Protein AF-A0A2S7Q0L7-F1 (afdb_monomer_lite)

Sequence (371 aa):
MRRKKDSALGVKFIRKDEITNMEGALHTFVIPVVPRCEMIGDYRYSAELGGHGVVLFGDIDVESGDKKVKPKQSVRLTRTVVM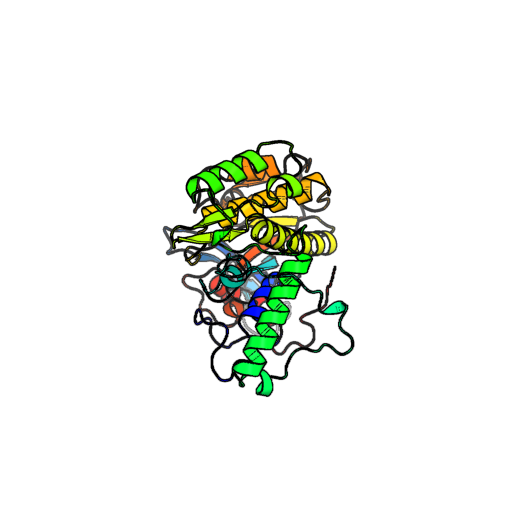SASIHMDFEGLGVMLKVCKLDSMEVLGADLGSQEGWKPLAVEEKHDETTRSEYDKMLHQHMVFHLTKDRKLPSKSSIKNPMSYAEALEFLEDVILGDENISEAVFRKYAKLHNKEVVSLELLFNVAFEQARNEFSALEALCPQGYVYTYDPASIFALAIKPPLLNRLMITAFKDLSNYNQFKNLKIFAFNNYAEPGILSLVSKALEKQKGVYVVDKAQLFKGPEWKYNISAFQQAEGAMLVIHNNSDGFGQNIETEGESGSLDGAIGSNSSAAASLERNREDLLKFVV

pLDDT: mean 88.55, std 10.64, range [49.12, 98.5]

Secondary structure (DSSP, 8-state):
-----SS--S-S--TT-SS-HHHHHHGGG---EEEEEEESEEEEEEGGGTEEEEEE--EEEEPPS-TTS-S-EEEE--EEEEEEEEE-TTTTGGGTHHHHHB--SS-EE---GGGSTT--PPPTTGGGSHHHHHHHHHHHHHHHHHHH-TTSEE--GGG-S-PBPHHHHHHHHHHHHHS-S-HHHHHTT-EEE-TTS-EEEHHHHHHHHHHHHHHHHHHHHHH-TT-EEEEEPPPPTT--SS-HHHHHHHHHHHHHHHHHH---SSEEEEEE--TTSTTHHHHHHHHTTTSTTPEEEEGGGGG-SGGG----TT-GGGTTPEEEEEEEESSSSHHHHH--SSS-HHHHHHHTBTHHHHH-TT-TTS-----

Foldseek 3Di:
DQQFDLDQPLAQDDPQGFAAQLSVQVCLLDKFKDLWKWFQFDWDADVVVQGTAGDGPAWDFDDDPDPPDDDGDIDGDTDIFMEMEGAFLQFSHCRHNVVLFFAAQAKQAADAQVPDPPDDDDGSVQCNPPVSVVVVSSNSSSNLLQVQAPNSMDHHPVVDDDAAELVRLLVQLLCLLQDDDQLLVSQHPHWYQWPVRTIGRLSNLLSSLLSSVVVVLVVVLVSWVVAAAEEDEFADPPNDTSDGSNSLSSNLSSLLNCLVPDESPRYQEYAYACPPPPPCLVSNCSSNVSHPRYHRYHNQVQQPDVVSGGDDVVRVSCVSHHYYHYHHDSTPLSLLQNPDCRDGNSNNSNVRMCSNVVCPSPDPCSDPDDD

Structure (mmCIF, N/CA/C/O backbone):
data_AF-A0A2S7Q0L7-F1
#
_entry.id   AF-A0A2S7Q0L7-F1
#
loop_
_atom_site.group_PDB
_atom_site.id
_atom_site.type_symbol
_atom_site.label_atom_id
_atom_site.label_alt_id
_atom_site.label_comp_id
_atom_site.label_asym_id
_atom_site.label_entity_id
_atom_site.label_seq_id
_atom_site.pdbx_PDB_ins_code
_atom_site.Cartn_x
_atom_site.Cartn_y
_atom_site.Cartn_z
_atom_site.occupancy
_atom_site.B_iso_or_equiv
_atom_site.auth_seq_id
_atom_site.auth_comp_id
_atom_site.auth_asym_id
_atom_site.auth_atom_id
_atom_site.pdbx_PDB_model_num
ATOM 1 N N . MET A 1 1 ? 9.859 -10.122 7.234 1.00 65.19 1 MET A N 1
ATOM 2 C CA . MET A 1 1 ? 9.469 -9.616 8.576 1.00 65.19 1 MET A CA 1
ATOM 3 C C . MET A 1 1 ? 10.566 -9.621 9.638 1.00 65.19 1 MET A C 1
ATOM 5 O O . MET A 1 1 ? 10.618 -8.651 10.370 1.00 65.19 1 MET A O 1
ATOM 9 N N . ARG A 1 2 ? 11.425 -10.646 9.770 1.00 74.88 2 ARG A N 1
ATOM 10 C CA . ARG A 1 2 ? 12.427 -10.692 10.866 1.00 74.88 2 ARG A CA 1
ATOM 11 C C . ARG A 1 2 ? 13.715 -9.899 10.606 1.00 74.88 2 ARG A C 1
ATOM 13 O O . ARG A 1 2 ? 14.302 -9.349 11.524 1.00 74.88 2 ARG A O 1
ATOM 20 N N . ARG A 1 3 ? 14.141 -9.807 9.347 1.00 76.69 3 ARG A N 1
ATOM 21 C CA . ARG A 1 3 ? 15.392 -9.144 8.947 1.00 76.69 3 ARG A CA 1
ATOM 22 C C . ARG A 1 3 ? 15.193 -7.633 8.747 1.00 76.69 3 ARG A C 1
ATOM 24 O O . ARG A 1 3 ? 15.288 -7.133 7.634 1.00 76.69 3 ARG A O 1
ATOM 31 N N . LYS A 1 4 ? 14.780 -6.922 9.798 1.00 75.00 4 LYS A N 1
ATOM 32 C CA . LYS A 1 4 ? 14.568 -5.460 9.761 1.00 75.00 4 LYS A CA 1
ATOM 33 C C . LYS A 1 4 ? 15.893 -4.728 9.981 1.00 75.00 4 LYS A C 1
ATOM 35 O O . LYS A 1 4 ? 16.787 -5.281 10.616 1.00 75.00 4 LYS A O 1
ATOM 40 N N . LYS A 1 5 ? 16.018 -3.498 9.479 1.00 73.50 5 LYS A N 1
ATOM 41 C CA . LYS A 1 5 ? 17.175 -2.642 9.786 1.00 73.50 5 LYS A CA 1
ATOM 42 C C . LYS A 1 5 ? 16.963 -1.958 11.136 1.00 73.50 5 LYS A C 1
ATOM 44 O O . LYS A 1 5 ? 15.859 -1.952 11.668 1.00 73.50 5 LYS A O 1
ATOM 49 N N . ASP A 1 6 ? 18.009 -1.383 11.714 1.00 65.38 6 ASP A N 1
ATOM 50 C CA . ASP A 1 6 ? 17.874 -0.557 12.926 1.00 65.38 6 ASP A CA 1
ATOM 51 C C . ASP A 1 6 ? 17.501 0.898 12.611 1.00 65.38 6 ASP A C 1
ATOM 53 O O . ASP A 1 6 ? 17.057 1.624 13.492 1.00 65.38 6 ASP A O 1
ATOM 57 N N . SER A 1 7 ? 17.644 1.333 11.356 1.00 59.72 7 SER A N 1
ATOM 58 C CA . SER A 1 7 ? 17.349 2.704 10.930 1.00 59.72 7 SER A CA 1
ATOM 59 C C . SER A 1 7 ? 16.689 2.779 9.547 1.00 59.72 7 SER A C 1
ATOM 61 O O . SER A 1 7 ? 17.001 1.996 8.643 1.00 59.72 7 SER A O 1
ATOM 63 N N . ALA A 1 8 ? 15.742 3.708 9.398 1.00 57.22 8 ALA A N 1
ATOM 64 C CA . ALA A 1 8 ? 15.091 4.059 8.138 1.00 57.22 8 ALA A CA 1
ATOM 65 C C . ALA A 1 8 ? 15.947 5.113 7.417 1.00 57.22 8 ALA A C 1
ATOM 67 O O . ALA A 1 8 ? 15.746 6.313 7.558 1.00 57.22 8 ALA A O 1
ATOM 68 N N . LEU A 1 9 ? 16.997 4.678 6.715 1.00 51.91 9 LEU A N 1
ATOM 69 C CA . LEU A 1 9 ? 17.972 5.595 6.099 1.00 51.91 9 LEU A CA 1
ATOM 70 C C . LEU A 1 9 ? 17.662 5.957 4.640 1.00 51.91 9 LEU A C 1
ATOM 72 O O . LEU A 1 9 ? 18.534 6.488 3.955 1.00 51.91 9 LEU A O 1
ATOM 76 N N . GLY A 1 10 ? 16.469 5.648 4.124 1.00 56.38 10 GLY A N 1
ATOM 77 C CA . GLY A 1 10 ? 16.165 5.861 2.703 1.00 56.38 10 GLY A CA 1
ATOM 78 C C . GLY A 1 10 ? 17.074 5.059 1.756 1.00 56.38 10 GLY A C 1
ATOM 79 O O . GLY A 1 10 ? 17.202 5.408 0.585 1.00 56.38 10 GLY A O 1
ATOM 80 N N . VAL A 1 11 ? 17.739 4.017 2.274 1.00 61.41 11 VAL A N 1
ATOM 81 C CA . VAL A 1 11 ? 18.643 3.115 1.552 1.00 61.41 11 VAL A CA 1
ATOM 82 C C . VAL A 1 11 ? 18.449 1.697 2.094 1.00 61.41 11 VAL A C 1
ATOM 84 O O . VAL A 1 11 ? 18.832 1.418 3.236 1.00 61.41 11 VAL A O 1
ATOM 87 N N . LYS A 1 12 ? 17.896 0.789 1.281 1.00 67.88 12 LYS A N 1
ATOM 88 C CA . LYS A 1 12 ? 17.583 -0.581 1.716 1.00 67.88 12 LYS A CA 1
ATOM 89 C C . LYS A 1 12 ? 18.848 -1.391 1.890 1.00 67.88 12 LYS A C 1
ATOM 91 O O . LYS A 1 12 ? 18.969 -2.049 2.914 1.00 67.88 12 LYS A O 1
ATOM 96 N N . PHE A 1 13 ? 19.795 -1.281 0.962 1.00 75.00 13 PHE A N 1
ATOM 97 C CA . PHE A 1 13 ? 21.029 -2.053 1.009 1.00 75.00 13 PHE A CA 1
ATOM 98 C C . PHE A 1 13 ? 22.290 -1.182 1.108 1.00 75.00 13 PHE A C 1
ATOM 100 O O . PHE A 1 13 ? 22.644 -0.438 0.193 1.00 75.00 13 PHE A O 1
ATOM 107 N N . ILE A 1 14 ? 23.008 -1.347 2.212 1.00 76.69 14 ILE A N 1
ATOM 108 C CA . ILE A 1 14 ? 24.389 -0.944 2.456 1.00 76.69 14 ILE A CA 1
ATOM 109 C C . ILE A 1 14 ? 25.205 -2.171 2.886 1.00 76.69 14 ILE A C 1
ATOM 111 O O . ILE A 1 14 ? 24.675 -3.232 3.221 1.00 76.69 14 ILE A O 1
ATOM 115 N N . ARG A 1 15 ? 26.536 -2.045 2.877 1.00 68.38 15 ARG A N 1
ATOM 116 C CA . ARG A 1 15 ? 27.431 -3.125 3.316 1.00 68.38 15 ARG A CA 1
ATOM 117 C C . ARG A 1 15 ? 27.061 -3.563 4.744 1.00 68.38 15 ARG A C 1
ATOM 119 O O . ARG A 1 15 ? 27.053 -2.714 5.631 1.00 68.38 15 ARG A O 1
ATOM 126 N N . LYS A 1 16 ? 26.872 -4.878 4.942 1.00 73.62 16 LYS A N 1
ATOM 127 C CA . LYS A 1 16 ? 26.368 -5.582 6.150 1.00 73.62 16 LYS A CA 1
ATOM 128 C C . LYS A 1 16 ? 24.846 -5.743 6.277 1.00 73.62 16 LYS A C 1
ATOM 130 O O . LYS A 1 16 ? 24.411 -6.378 7.231 1.00 73.62 16 LYS A O 1
ATOM 135 N N . ASP A 1 17 ? 24.048 -5.235 5.341 1.00 80.50 17 ASP A N 1
ATOM 136 C CA . ASP A 1 17 ? 22.604 -5.481 5.371 1.00 80.50 17 ASP A CA 1
ATOM 137 C C . ASP A 1 17 ? 22.235 -6.893 4.914 1.00 80.50 17 ASP A C 1
ATOM 139 O O . ASP A 1 17 ? 22.839 -7.459 4.003 1.00 80.50 17 ASP A O 1
ATOM 143 N N . GLU A 1 18 ? 21.172 -7.432 5.510 1.00 84.81 18 GLU A N 1
ATOM 144 C CA . GLU A 1 18 ? 20.677 -8.776 5.208 1.00 84.81 18 GLU A CA 1
ATOM 145 C C . GLU A 1 18 ? 19.655 -8.826 4.064 1.00 84.81 18 GLU A C 1
ATOM 147 O O . GLU A 1 18 ? 19.294 -9.925 3.626 1.00 84.81 18 GLU A O 1
ATOM 152 N N . ILE A 1 19 ? 19.154 -7.668 3.619 1.00 85.44 19 ILE A N 1
ATOM 153 C CA . ILE A 1 19 ? 18.084 -7.535 2.622 1.00 85.44 19 ILE A CA 1
ATOM 154 C C . ILE A 1 19 ? 18.549 -6.644 1.470 1.00 85.44 19 ILE A C 1
ATOM 156 O O . ILE A 1 19 ? 18.935 -5.500 1.696 1.00 85.44 19 ILE A O 1
ATOM 160 N N . THR A 1 20 ? 18.479 -7.147 0.236 1.00 88.38 20 THR A N 1
ATOM 161 C CA . THR A 1 20 ? 18.767 -6.354 -0.971 1.00 88.38 20 THR A CA 1
ATOM 162 C C . THR A 1 20 ? 17.622 -5.398 -1.310 1.00 88.38 20 THR A C 1
ATOM 164 O O . THR A 1 20 ? 16.502 -5.533 -0.819 1.00 88.38 20 THR A O 1
ATOM 167 N N . ASN A 1 21 ? 17.849 -4.443 -2.212 1.00 87.00 21 ASN A N 1
ATOM 168 C CA . ASN A 1 21 ? 16.769 -3.559 -2.648 1.00 87.00 21 ASN A CA 1
ATOM 169 C C . ASN A 1 21 ? 15.614 -4.327 -3.320 1.00 87.00 21 ASN A C 1
ATOM 171 O O . ASN A 1 21 ? 14.457 -3.972 -3.110 1.00 87.00 21 ASN A O 1
ATOM 175 N N . MET A 1 22 ? 15.895 -5.373 -4.109 1.00 90.62 22 MET A N 1
ATOM 176 C CA . MET A 1 22 ? 14.839 -6.155 -4.776 1.00 90.62 22 MET A CA 1
ATOM 177 C C . MET A 1 22 ? 14.107 -7.096 -3.822 1.00 90.62 22 MET A C 1
ATOM 179 O O . MET A 1 22 ? 12.898 -7.276 -3.958 1.00 90.62 22 MET A O 1
ATOM 183 N N . GLU A 1 23 ? 14.785 -7.632 -2.806 1.00 89.44 23 GLU A N 1
ATOM 184 C CA . GLU A 1 23 ? 14.085 -8.288 -1.699 1.00 89.44 23 GLU A CA 1
ATOM 185 C C . GLU A 1 23 ? 13.186 -7.294 -0.975 1.00 89.44 23 GLU A C 1
ATOM 187 O O . GLU A 1 23 ? 12.038 -7.625 -0.711 1.00 89.44 23 GLU A O 1
ATOM 192 N N . GLY A 1 24 ? 13.668 -6.068 -0.740 1.00 86.56 24 GLY A N 1
ATOM 193 C CA . GLY A 1 24 ? 12.875 -4.957 -0.227 1.00 86.56 24 GLY A CA 1
ATOM 194 C C . GLY A 1 24 ? 11.629 -4.685 -1.072 1.00 86.56 24 GLY A C 1
ATOM 195 O O . GLY A 1 24 ? 10.562 -4.488 -0.507 1.00 86.56 24 GLY A O 1
ATOM 196 N N . ALA A 1 25 ? 11.721 -4.745 -2.401 1.00 89.56 25 ALA A N 1
ATOM 197 C CA . ALA A 1 25 ? 10.576 -4.570 -3.296 1.00 89.56 25 ALA A CA 1
ATOM 198 C C . ALA A 1 25 ? 9.509 -5.663 -3.112 1.00 89.56 25 ALA A C 1
ATOM 200 O O . ALA A 1 25 ? 8.342 -5.340 -2.909 1.00 89.56 25 ALA A O 1
ATOM 201 N N . LEU A 1 26 ? 9.897 -6.943 -3.079 1.00 89.75 26 LEU A N 1
ATOM 202 C CA . LEU A 1 26 ? 8.982 -8.077 -2.822 1.00 89.75 26 LEU A CA 1
ATOM 203 C C . LEU A 1 26 ? 8.267 -7.988 -1.473 1.00 89.75 26 LEU A C 1
ATOM 205 O O . LEU A 1 26 ? 7.193 -8.520 -1.224 1.00 89.75 26 LEU A O 1
ATOM 209 N N . HIS A 1 27 ? 8.904 -7.299 -0.565 1.00 84.69 27 HIS A N 1
ATOM 210 C CA . HIS A 1 27 ? 8.466 -7.109 0.786 1.00 84.69 27 HIS A CA 1
ATOM 211 C C . HIS A 1 27 ? 7.252 -6.152 0.860 1.00 84.69 27 HIS A C 1
ATOM 213 O O . HIS A 1 27 ? 6.527 -6.177 1.851 1.00 84.69 27 HIS A O 1
ATOM 219 N N . THR A 1 28 ? 6.963 -5.382 -0.202 1.00 87.31 28 THR A N 1
ATOM 220 C CA . THR A 1 28 ? 5.706 -4.616 -0.336 1.00 87.31 28 THR A CA 1
ATOM 221 C C . THR A 1 28 ? 4.456 -5.486 -0.330 1.00 87.31 28 THR A C 1
ATOM 223 O O . THR A 1 28 ? 3.400 -5.006 0.071 1.00 87.31 28 THR A O 1
ATOM 226 N N . PHE A 1 29 ? 4.573 -6.764 -0.700 1.00 89.00 29 PHE A N 1
ATOM 227 C CA . PHE A 1 29 ? 3.471 -7.728 -0.677 1.00 89.00 29 PHE A CA 1
ATOM 228 C C . PHE A 1 29 ? 3.186 -8.293 0.721 1.00 89.00 29 PHE A C 1
ATOM 230 O O . PHE A 1 29 ? 2.207 -9.016 0.910 1.00 89.00 29 PHE A O 1
ATOM 237 N N . VAL A 1 30 ? 4.021 -7.973 1.713 1.00 86.44 30 VAL A N 1
ATOM 238 C CA . VAL A 1 30 ? 3.834 -8.399 3.100 1.00 86.44 30 VAL A CA 1
ATOM 239 C C . VAL A 1 30 ? 3.119 -7.295 3.873 1.00 86.44 30 VAL A C 1
ATOM 241 O O . VAL A 1 30 ? 3.650 -6.196 4.008 1.00 86.44 30 VAL A O 1
ATOM 244 N N . ILE A 1 31 ? 1.943 -7.612 4.417 1.00 87.62 31 ILE A N 1
ATOM 245 C CA . ILE A 1 31 ? 1.112 -6.691 5.205 1.00 87.62 31 ILE A CA 1
ATOM 246 C C . ILE A 1 31 ? 1.202 -7.079 6.687 1.00 87.62 31 ILE A C 1
ATOM 248 O O . ILE A 1 31 ? 0.660 -8.118 7.080 1.00 87.62 31 ILE A O 1
ATOM 252 N N . PRO A 1 32 ? 1.897 -6.303 7.540 1.00 87.31 32 PRO A N 1
ATOM 253 C CA . PRO A 1 32 ? 1.878 -6.532 8.974 1.00 87.31 32 PRO A CA 1
ATOM 254 C C . PRO A 1 32 ? 0.497 -6.195 9.538 1.00 87.31 32 PRO A C 1
ATOM 256 O O . PRO A 1 32 ? 0.052 -5.055 9.455 1.00 87.31 32 PRO A O 1
ATOM 259 N N . VAL A 1 33 ? -0.154 -7.179 10.158 1.00 89.88 33 VAL A N 1
ATOM 260 C CA . VAL A 1 33 ? -1.407 -6.989 10.896 1.00 89.88 33 VAL A CA 1
ATOM 261 C C . VAL A 1 33 ? -1.169 -7.377 12.349 1.00 89.88 33 VAL A C 1
ATOM 263 O O . VAL A 1 33 ? -0.755 -8.500 12.636 1.00 89.88 33 VAL A O 1
ATOM 266 N N . VAL A 1 34 ? -1.426 -6.451 13.270 1.00 91.38 34 VAL A N 1
ATOM 267 C CA . VAL A 1 34 ? -1.422 -6.683 14.718 1.00 91.38 34 VAL A CA 1
ATOM 268 C C . VAL A 1 34 ? -2.877 -6.806 15.170 1.00 91.38 34 VAL A C 1
ATOM 270 O O . VAL A 1 34 ? -3.572 -5.790 15.265 1.00 91.38 34 VAL A O 1
ATOM 273 N N . PRO A 1 35 ? -3.351 -8.033 15.466 1.00 91.12 35 PRO A N 1
ATOM 274 C CA . PRO A 1 35 ? -4.760 -8.292 15.748 1.00 91.12 35 PRO A CA 1
ATOM 275 C C . PRO A 1 35 ? -5.329 -7.568 16.958 1.00 91.12 35 PRO A C 1
ATOM 277 O O . PRO A 1 35 ? -6.532 -7.351 17.064 1.00 91.12 35 PRO A O 1
ATOM 280 N N . ARG A 1 36 ? -4.453 -7.260 17.910 1.00 92.31 36 ARG A N 1
ATOM 281 C CA . ARG A 1 36 ? -4.809 -6.607 19.153 1.00 92.31 36 ARG A CA 1
ATOM 282 C C . ARG A 1 36 ? -3.693 -5.660 19.539 1.00 92.31 36 ARG A C 1
ATOM 284 O O . ARG A 1 36 ? -2.621 -6.091 19.948 1.00 92.31 36 ARG A O 1
ATOM 291 N N . CYS A 1 37 ? -3.974 -4.379 19.403 1.00 92.94 37 CYS A N 1
ATOM 292 C CA . CYS A 1 37 ? -3.096 -3.297 19.780 1.00 92.94 37 CYS A CA 1
ATOM 293 C C . CYS A 1 37 ? -3.818 -2.453 20.833 1.00 92.94 37 CYS A C 1
ATOM 295 O O . CYS A 1 37 ? -4.858 -1.860 20.562 1.00 92.94 37 CYS A O 1
ATOM 297 N N . GLU A 1 38 ? -3.305 -2.436 22.059 1.00 95.38 38 GLU A N 1
ATOM 298 C CA . GLU A 1 38 ? -3.750 -1.485 23.078 1.00 95.38 38 GLU A CA 1
ATOM 299 C C . GLU A 1 38 ? -3.105 -0.123 22.801 1.00 95.38 38 GLU A C 1
ATOM 301 O O . GLU A 1 38 ? -1.877 -0.011 22.860 1.00 95.38 38 GLU A O 1
ATOM 306 N N . MET A 1 39 ? -3.923 0.882 22.482 1.00 94.81 39 MET A N 1
ATOM 307 C CA . MET A 1 39 ? -3.508 2.275 22.289 1.00 94.81 39 MET A CA 1
ATOM 308 C C . MET A 1 39 ? -3.928 3.139 23.470 1.00 94.81 39 MET A C 1
ATOM 310 O O . MET A 1 39 ? -5.065 3.036 23.920 1.00 94.81 39 MET A O 1
ATOM 314 N N . ILE A 1 40 ? -3.054 4.031 23.936 1.00 93.88 40 ILE A N 1
ATOM 315 C CA . ILE A 1 40 ? -3.334 4.923 25.081 1.00 93.88 40 ILE A CA 1
ATOM 316 C C . ILE A 1 40 ? -4.135 6.186 24.712 1.00 93.88 40 ILE A C 1
ATOM 318 O O . ILE A 1 40 ? -4.391 7.050 25.554 1.00 93.88 40 ILE A O 1
ATOM 322 N N . GLY A 1 41 ? -4.525 6.307 23.447 1.00 92.56 41 GLY A N 1
ATOM 323 C CA . GLY A 1 41 ? -5.325 7.401 22.924 1.00 92.56 41 GLY A CA 1
ATOM 324 C C . GLY A 1 41 ? -5.745 7.154 21.479 1.00 92.56 41 GLY A C 1
ATOM 325 O O . GLY A 1 41 ? -5.349 6.163 20.862 1.00 92.56 41 GLY A O 1
ATOM 326 N N . ASP A 1 42 ? -6.535 8.070 20.933 1.00 91.00 42 ASP A N 1
ATOM 327 C CA . ASP A 1 42 ? -7.000 8.005 19.549 1.00 91.00 42 ASP A CA 1
ATOM 328 C C . ASP A 1 42 ? -6.022 8.747 18.619 1.00 91.00 42 ASP A C 1
ATOM 330 O O . ASP A 1 42 ? -5.730 9.929 18.822 1.00 91.00 42 ASP A O 1
ATOM 334 N N . TYR A 1 43 ? -5.503 8.058 17.596 1.00 87.56 43 TYR A N 1
ATOM 335 C CA . TYR A 1 43 ? -4.606 8.668 16.608 1.00 87.56 43 TYR A CA 1
ATOM 336 C C . TYR A 1 43 ? -5.331 9.715 15.749 1.00 87.56 43 TYR A C 1
ATOM 338 O O . TYR A 1 43 ? -6.426 9.471 15.231 1.00 87.56 43 TYR A O 1
ATOM 346 N N . ARG A 1 44 ? -4.664 10.849 15.516 1.00 80.12 44 ARG A N 1
ATOM 347 C CA . ARG A 1 44 ? -5.136 11.921 14.641 1.00 80.12 44 ARG A CA 1
ATOM 348 C C . ARG A 1 44 ? -3.974 12.612 13.928 1.00 80.12 44 ARG A C 1
ATOM 350 O O . ARG A 1 44 ? -2.939 12.898 14.521 1.00 80.12 44 ARG A O 1
ATOM 357 N N . TYR A 1 45 ? -4.206 12.979 12.668 1.00 77.75 45 TYR A N 1
ATOM 358 C CA . TYR A 1 45 ? -3.410 14.002 11.995 1.00 77.75 45 TYR A CA 1
ATOM 359 C C . TYR A 1 45 ? -4.002 15.390 12.274 1.00 77.75 45 TYR A C 1
ATOM 361 O O . TYR A 1 45 ? -5.196 15.621 12.059 1.00 77.75 45 TYR A O 1
ATOM 369 N N . SER A 1 46 ? -3.182 16.322 12.752 1.00 72.88 46 SER A N 1
ATOM 370 C CA . SER A 1 46 ? -3.550 17.726 12.912 1.00 72.88 46 SER A CA 1
ATOM 371 C C . SER A 1 46 ? -2.388 18.616 12.492 1.00 72.88 46 SER A C 1
ATOM 373 O O . SER A 1 46 ? -1.389 18.724 13.201 1.00 72.88 46 SER A O 1
ATOM 375 N N . ALA A 1 47 ? -2.541 19.294 11.354 1.00 70.06 47 ALA A N 1
ATOM 376 C CA . ALA A 1 47 ? -1.554 20.263 10.883 1.00 70.06 47 ALA A CA 1
ATOM 377 C C . ALA A 1 47 ? -1.303 21.380 11.918 1.00 70.06 47 ALA A C 1
ATOM 379 O O . ALA A 1 47 ? -0.171 21.822 12.084 1.00 70.06 47 ALA A O 1
ATOM 380 N N . GLU A 1 48 ? -2.337 21.779 12.667 1.00 66.19 48 GLU A N 1
ATOM 381 C CA . GLU A 1 48 ? -2.251 22.801 13.721 1.00 66.19 48 GLU A CA 1
ATOM 382 C C . GLU A 1 48 ? -1.452 22.340 14.951 1.00 66.19 48 GLU A C 1
ATOM 384 O O . GLU A 1 48 ? -0.879 23.167 15.654 1.00 66.19 48 GLU A O 1
ATOM 389 N N . LEU A 1 49 ? -1.389 21.028 15.206 1.00 61.44 49 LEU A N 1
ATOM 390 C CA . LEU A 1 49 ? -0.676 20.438 16.348 1.00 61.44 49 LEU A CA 1
ATOM 391 C C . LEU A 1 49 ? 0.678 19.830 15.948 1.00 61.44 49 LEU A C 1
ATOM 393 O O . LEU A 1 49 ? 1.253 19.058 16.709 1.00 61.44 49 LEU A O 1
ATOM 397 N N . GLY A 1 50 ? 1.194 20.169 14.762 1.00 66.25 50 GLY A N 1
ATOM 398 C CA . GLY A 1 50 ? 2.508 19.710 14.302 1.00 66.25 50 GLY A CA 1
ATOM 399 C C . GLY A 1 50 ? 2.513 18.364 13.567 1.00 66.25 50 GLY A C 1
ATOM 400 O O . GLY A 1 50 ? 3.587 17.808 13.352 1.00 66.25 50 GLY A O 1
ATOM 401 N N . GLY A 1 51 ? 1.353 17.854 13.135 1.00 77.38 51 GLY A N 1
ATOM 402 C CA . GLY A 1 51 ? 1.242 16.674 12.272 1.00 77.38 51 GLY A CA 1
ATOM 403 C C . GLY A 1 51 ? 0.604 15.462 12.953 1.00 77.38 51 GLY A C 1
ATOM 404 O O . GLY A 1 51 ? -0.522 15.542 13.446 1.00 77.38 51 GLY A O 1
ATOM 405 N N . HIS A 1 52 ? 1.284 14.315 12.894 1.00 82.69 52 HIS A N 1
ATOM 406 C CA . HIS A 1 52 ? 0.827 13.048 13.474 1.00 82.69 52 HIS A CA 1
ATOM 407 C C . HIS A 1 52 ? 0.894 13.083 15.009 1.00 82.69 52 HIS A C 1
ATOM 409 O O . HIS A 1 52 ? 1.910 13.495 15.563 1.00 82.69 52 HIS A O 1
ATOM 415 N N . GLY A 1 53 ? -0.164 12.631 15.691 1.00 84.12 53 GLY A N 1
ATOM 416 C CA . GLY A 1 53 ? -0.193 12.547 17.154 1.00 84.12 53 GLY A CA 1
ATOM 417 C C . GLY A 1 53 ? -1.350 11.709 17.701 1.00 84.12 53 GLY A C 1
ATOM 418 O O . GLY A 1 53 ? -2.154 11.152 16.947 1.00 84.12 53 GLY A O 1
ATOM 419 N N . VAL A 1 54 ? -1.430 11.615 19.030 1.00 88.00 54 VAL A N 1
ATOM 420 C CA . VAL A 1 54 ? -2.434 10.816 19.747 1.00 88.00 54 VAL A CA 1
ATOM 421 C C . VAL A 1 54 ? -3.160 11.670 20.788 1.00 88.00 54 VAL A C 1
ATOM 423 O O . VAL A 1 54 ? -2.543 12.340 21.612 1.00 88.00 54 VAL A O 1
ATOM 426 N N . VAL A 1 55 ? -4.494 11.631 20.772 1.00 89.44 55 VAL A N 1
ATOM 427 C CA . VAL A 1 55 ? -5.334 12.250 21.805 1.00 89.44 55 VAL A CA 1
ATOM 428 C C . VAL A 1 55 ? -5.479 11.272 22.966 1.00 89.44 55 VAL A C 1
ATOM 430 O O . VAL A 1 55 ? -6.236 10.304 22.878 1.00 89.44 55 VAL A O 1
ATOM 433 N N . LEU A 1 56 ? -4.733 11.516 24.044 1.00 91.31 56 LEU A N 1
ATOM 434 C CA . LEU A 1 56 ? -4.653 10.618 25.197 1.00 91.31 56 LEU A CA 1
ATOM 435 C C . LEU A 1 56 ? -6.005 10.434 25.902 1.00 91.31 56 LEU A C 1
ATOM 437 O O . LEU A 1 56 ? -6.775 11.379 26.089 1.00 91.31 56 LEU A O 1
ATOM 441 N N . PHE A 1 57 ? -6.271 9.211 26.361 1.00 92.81 57 PHE A N 1
ATOM 442 C CA . PHE A 1 57 ? -7.458 8.916 27.168 1.00 92.81 57 PHE A CA 1
ATOM 443 C C . PHE A 1 57 ? -7.336 9.398 28.616 1.00 92.81 57 PHE A C 1
ATOM 445 O O . PHE A 1 57 ? -8.359 9.657 29.249 1.00 92.81 57 PHE A O 1
ATOM 452 N N . GLY A 1 58 ? -6.103 9.566 29.099 1.00 90.31 58 GLY A N 1
ATOM 453 C CA . GLY A 1 58 ? -5.792 9.929 30.477 1.00 90.31 58 GLY A CA 1
ATOM 454 C C . GLY A 1 58 ? -5.630 8.716 31.393 1.00 90.31 58 GLY A C 1
ATOM 455 O O . GLY A 1 58 ? -5.722 7.560 30.967 1.00 90.31 58 GLY A O 1
ATOM 456 N N . ASP A 1 59 ? -5.382 9.009 32.665 1.00 90.56 59 ASP A N 1
ATOM 457 C CA . ASP A 1 59 ? -5.191 8.013 33.715 1.00 90.56 59 ASP A CA 1
ATOM 458 C C . ASP A 1 59 ? -6.395 8.034 34.675 1.00 90.56 59 ASP A C 1
ATOM 460 O O . ASP A 1 59 ? -6.982 9.089 34.928 1.00 90.56 59 ASP A O 1
ATOM 464 N N . ILE A 1 60 ? -6.773 6.872 35.212 1.00 87.94 60 ILE A N 1
ATOM 465 C CA . ILE A 1 60 ? -7.821 6.739 36.233 1.00 87.94 60 ILE A CA 1
ATOM 466 C C . ILE A 1 60 ? -7.252 6.116 37.505 1.00 87.94 60 ILE A C 1
ATOM 468 O O . ILE A 1 60 ? -6.413 5.218 37.453 1.00 87.94 60 ILE A O 1
ATOM 472 N N . ASP A 1 61 ? -7.732 6.571 38.660 1.00 86.50 61 ASP A N 1
ATOM 473 C CA . ASP A 1 61 ? -7.433 5.926 39.936 1.00 86.50 61 ASP A CA 1
ATOM 474 C C . ASP A 1 61 ? -8.328 4.694 40.101 1.00 86.50 61 ASP A C 1
ATOM 476 O O . ASP A 1 61 ? -9.555 4.815 40.123 1.00 86.50 61 ASP A O 1
ATOM 480 N N . VAL A 1 62 ? -7.729 3.517 40.272 1.00 79.19 62 VAL A N 1
ATOM 481 C CA . VAL A 1 62 ? -8.461 2.296 40.625 1.00 79.19 62 VAL A CA 1
ATOM 482 C C . VAL A 1 62 ? -8.300 2.043 42.117 1.00 79.19 62 VAL A C 1
ATOM 484 O O . VAL A 1 62 ? -7.184 2.004 42.647 1.00 79.19 62 VAL A O 1
ATOM 487 N N . GLU A 1 63 ? -9.424 1.876 42.814 1.00 70.62 63 GLU A N 1
ATOM 488 C CA . GLU A 1 63 ? -9.404 1.403 44.193 1.00 70.62 63 GLU A CA 1
ATOM 489 C C . GLU A 1 63 ? -8.988 -0.070 44.210 1.00 70.62 63 GLU A C 1
ATOM 491 O O . GLU A 1 63 ? -9.657 -0.933 43.641 1.00 70.62 63 GLU A O 1
ATOM 496 N N . SER A 1 64 ? -7.869 -0.366 44.875 1.00 63.81 64 SER A N 1
ATOM 497 C CA . SER A 1 64 ? -7.508 -1.743 45.199 1.00 63.81 64 SER A CA 1
ATOM 498 C C . SER A 1 64 ? -8.618 -2.340 46.065 1.00 63.81 64 SER A C 1
ATOM 500 O O . SER A 1 64 ? -8.921 -1.820 47.140 1.00 63.81 64 SER A O 1
ATOM 502 N N . GLY A 1 65 ? -9.212 -3.453 45.621 1.00 62.19 65 GLY A N 1
ATOM 503 C CA . GLY A 1 65 ? -10.196 -4.210 46.405 1.00 62.19 65 GLY A CA 1
ATOM 504 C C . GLY A 1 65 ? -9.638 -4.762 47.725 1.00 62.19 65 GLY A C 1
ATOM 505 O O . GLY A 1 65 ? -10.395 -5.278 48.548 1.00 62.19 65 GLY A O 1
ATOM 506 N N . ASP A 1 66 ? -8.328 -4.634 47.950 1.00 60.81 66 ASP A N 1
ATOM 507 C CA . ASP A 1 66 ? -7.636 -5.107 49.136 1.00 60.81 66 ASP A CA 1
ATOM 508 C C . ASP A 1 66 ? -7.338 -3.948 50.106 1.00 60.81 66 ASP A C 1
ATOM 510 O O . ASP A 1 66 ? -6.354 -3.214 49.984 1.00 60.81 66 ASP A O 1
ATOM 514 N N . LYS A 1 67 ? -8.205 -3.788 51.118 1.00 57.38 67 LYS A N 1
ATOM 515 C CA . LYS A 1 67 ? -8.187 -2.687 52.111 1.00 57.38 67 LYS A CA 1
ATOM 516 C C . LYS A 1 67 ? -6.903 -2.588 52.956 1.00 57.38 67 LYS A C 1
ATOM 518 O O . LYS A 1 67 ? -6.809 -1.703 53.805 1.00 57.38 67 LYS A O 1
ATOM 523 N N . LYS A 1 68 ? -5.938 -3.499 52.792 1.00 60.16 68 LYS A N 1
ATOM 524 C CA . LYS A 1 68 ? -4.730 -3.600 53.630 1.00 60.16 68 LYS A CA 1
ATOM 525 C C . LYS A 1 68 ? -3.413 -3.269 52.922 1.00 60.16 68 LYS A C 1
ATOM 527 O O . LYS A 1 68 ? -2.393 -3.212 53.607 1.00 60.16 68 LYS A O 1
ATOM 532 N N . VAL A 1 69 ? -3.395 -2.993 51.612 1.00 54.03 69 VAL A N 1
ATOM 533 C CA . VAL A 1 69 ? -2.145 -2.705 50.880 1.00 54.03 69 VAL A CA 1
ATOM 534 C C . VAL A 1 69 ? -2.290 -1.514 49.916 1.00 54.03 69 VAL A C 1
ATOM 536 O O . VAL A 1 69 ? -2.712 -1.681 48.782 1.00 54.03 69 VAL A O 1
ATOM 539 N N . LYS A 1 70 ? -1.788 -0.349 50.369 1.00 55.72 70 LYS A N 1
ATOM 540 C CA . LYS A 1 70 ? -1.099 0.707 49.581 1.00 55.72 70 LYS A CA 1
ATOM 541 C C . LYS A 1 70 ? -1.917 1.485 48.503 1.00 55.72 70 LYS A C 1
ATOM 543 O O . LYS A 1 70 ? -3.093 1.206 48.319 1.00 55.72 70 LYS A O 1
ATOM 548 N N . PRO A 1 71 ? -1.372 2.615 47.984 1.00 56.78 71 PRO A N 1
ATOM 549 C CA . PRO A 1 71 ? -2.129 3.798 47.562 1.00 56.78 71 PRO A CA 1
ATOM 550 C C . PRO A 1 71 ? -2.928 3.555 46.280 1.00 56.78 71 PRO A C 1
ATOM 552 O O . PRO A 1 71 ? -2.653 2.597 45.563 1.00 56.78 71 PRO A O 1
ATOM 555 N N . LYS A 1 72 ? -3.883 4.452 45.990 1.00 63.72 72 LYS A N 1
ATOM 556 C CA . LYS A 1 72 ? -4.598 4.529 44.706 1.00 63.72 72 LYS A CA 1
ATOM 557 C C . LYS A 1 72 ? -3.653 4.189 43.551 1.00 63.72 72 LYS A C 1
ATOM 559 O O . LYS A 1 72 ? -2.648 4.877 43.358 1.00 63.72 72 LYS A O 1
ATOM 564 N N . GLN A 1 73 ? -3.949 3.113 42.830 1.00 73.56 73 GLN A N 1
ATOM 565 C CA . GLN A 1 73 ? -3.161 2.729 41.671 1.00 73.56 73 GLN A CA 1
ATOM 566 C C . GLN A 1 73 ? -3.726 3.483 40.474 1.00 73.56 73 GLN A C 1
ATOM 568 O O . GLN A 1 73 ? -4.844 3.216 40.038 1.00 73.56 73 GLN A O 1
ATOM 573 N N . SER A 1 74 ? -2.956 4.444 39.970 1.00 81.50 74 SER A N 1
ATOM 574 C CA . SER A 1 74 ? -3.279 5.112 38.715 1.00 81.50 74 SER A CA 1
ATOM 575 C C . SER A 1 74 ? -3.003 4.141 37.564 1.00 81.50 74 SER A C 1
ATOM 577 O O . SER A 1 74 ? -1.897 3.603 37.459 1.00 81.50 74 SER A O 1
ATOM 579 N N . VAL A 1 75 ? -4.013 3.861 36.742 1.00 87.19 75 VAL A N 1
ATOM 580 C CA . VAL A 1 75 ? -3.891 3.032 35.536 1.00 87.19 75 VAL A CA 1
ATOM 581 C C . VAL A 1 75 ? -4.208 3.871 34.308 1.00 87.19 75 VAL A C 1
ATOM 583 O O . VAL A 1 75 ? -5.099 4.721 34.330 1.00 87.19 75 VAL A O 1
ATOM 586 N N . ARG A 1 76 ? -3.490 3.605 33.219 1.00 88.94 76 ARG A N 1
ATOM 587 C CA . ARG A 1 76 ? -3.714 4.273 31.941 1.00 88.94 76 ARG A CA 1
ATOM 588 C C . ARG A 1 76 ? -4.879 3.637 31.204 1.00 88.94 76 ARG A C 1
ATOM 590 O O . ARG A 1 76 ? -4.917 2.416 31.055 1.00 88.94 76 ARG A O 1
ATOM 597 N N . LEU A 1 77 ? -5.803 4.458 30.720 1.00 92.19 77 LEU A N 1
ATOM 598 C CA . LEU A 1 77 ? -6.867 3.981 29.846 1.00 92.19 77 LEU A CA 1
ATOM 599 C C . LEU A 1 77 ? -6.303 3.625 28.469 1.00 92.19 77 LEU A C 1
ATOM 601 O O . LEU A 1 77 ? -5.466 4.347 27.924 1.00 92.19 77 LEU A O 1
ATOM 605 N N . THR A 1 78 ? -6.797 2.528 27.898 1.00 94.31 78 THR A N 1
ATOM 606 C CA . THR A 1 78 ? -6.478 2.112 26.531 1.00 94.31 78 THR A CA 1
ATOM 607 C C . THR A 1 78 ? -7.736 1.806 25.733 1.00 94.31 78 THR A C 1
ATOM 609 O O . THR A 1 78 ? -8.798 1.510 26.283 1.00 94.31 78 THR A O 1
ATOM 612 N N . ARG A 1 79 ? -7.600 1.858 24.409 1.00 93.56 79 ARG A N 1
ATOM 613 C CA . ARG A 1 79 ? -8.548 1.304 23.448 1.00 93.56 79 ARG A CA 1
ATOM 614 C C . ARG A 1 79 ? -7.866 0.157 22.726 1.00 93.56 79 ARG A C 1
ATOM 616 O O . ARG A 1 79 ? -6.765 0.316 22.200 1.00 93.56 79 ARG A O 1
ATOM 623 N N . THR A 1 80 ? -8.564 -0.964 22.640 1.00 95.44 80 THR A N 1
ATOM 624 C CA . THR A 1 80 ? -8.156 -2.064 21.778 1.00 95.44 80 THR A CA 1
ATOM 625 C C . THR A 1 80 ? -8.496 -1.740 20.324 1.00 95.44 80 THR A C 1
ATOM 627 O O . THR A 1 80 ? -9.657 -1.501 19.989 1.00 95.44 80 THR A O 1
ATOM 630 N N . VAL A 1 81 ? -7.488 -1.755 19.457 1.00 95.69 81 VAL A N 1
ATOM 631 C CA . VAL A 1 81 ? -7.615 -1.565 18.006 1.00 95.69 81 VAL A CA 1
ATOM 632 C C . VAL A 1 81 ? -6.913 -2.700 17.263 1.00 95.69 81 VAL A C 1
ATOM 634 O O . VAL A 1 81 ? -6.101 -3.429 17.837 1.00 95.69 81 VAL A O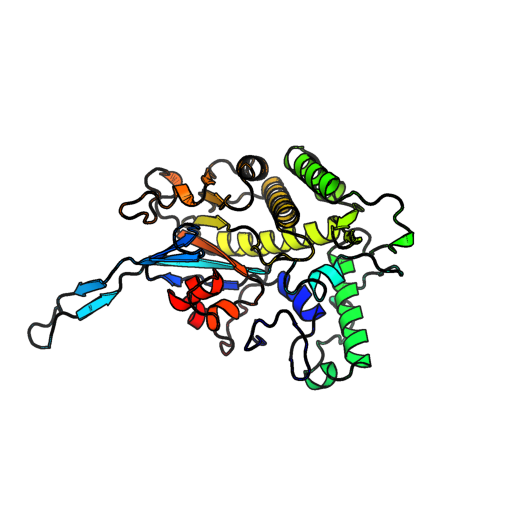 1
ATOM 637 N N . VAL A 1 82 ? -7.209 -2.842 15.976 1.00 96.00 82 VAL A N 1
ATOM 638 C CA . VAL A 1 82 ? -6.367 -3.599 15.043 1.00 96.00 82 VAL A CA 1
ATOM 639 C C . VAL A 1 82 ? -5.429 -2.601 14.377 1.00 96.00 82 VAL A C 1
ATOM 641 O O . VAL A 1 82 ? -5.874 -1.540 13.942 1.00 96.00 82 VAL A O 1
ATOM 644 N N . MET A 1 83 ? -4.143 -2.918 14.284 1.00 93.88 83 MET A N 1
ATOM 645 C CA . MET A 1 83 ? -3.220 -2.139 13.457 1.00 93.88 83 MET A CA 1
ATOM 646 C C . MET A 1 83 ? -2.900 -2.943 12.205 1.00 93.88 83 MET A C 1
ATOM 648 O O . MET A 1 83 ? -2.637 -4.142 12.286 1.00 93.88 83 MET A O 1
ATOM 652 N N . SER A 1 84 ? -2.950 -2.281 11.059 1.00 92.69 84 SER A N 1
ATOM 653 C CA . SER A 1 84 ? -2.498 -2.827 9.788 1.00 92.69 84 SER A CA 1
ATOM 654 C C . SER A 1 84 ? -1.510 -1.856 9.165 1.00 92.69 84 SER A C 1
ATOM 656 O O . SER A 1 84 ? -1.678 -0.644 9.291 1.00 92.69 84 SER A O 1
ATOM 658 N N . ALA A 1 85 ? -0.476 -2.368 8.510 1.00 88.88 85 ALA A N 1
ATOM 659 C CA . ALA A 1 85 ? 0.489 -1.541 7.808 1.00 88.88 85 ALA A CA 1
ATOM 660 C C . ALA A 1 85 ? 0.674 -2.019 6.366 1.00 88.88 85 ALA A C 1
ATOM 662 O O . ALA A 1 85 ? 0.835 -3.210 6.112 1.00 88.88 85 ALA A O 1
ATOM 663 N N . SER A 1 86 ? 0.710 -1.091 5.417 1.00 87.62 86 SER A N 1
ATOM 664 C CA . SER A 1 86 ? 1.187 -1.357 4.061 1.00 87.62 86 SER A CA 1
ATOM 665 C C . SER A 1 86 ? 2.420 -0.534 3.768 1.00 87.62 86 SER A C 1
ATOM 667 O O . SER A 1 86 ? 2.622 0.549 4.318 1.00 87.62 86 SER A O 1
ATOM 669 N N . ILE A 1 87 ? 3.255 -1.056 2.878 1.00 85.69 87 ILE A N 1
ATOM 670 C CA . ILE A 1 87 ? 4.500 -0.394 2.516 1.00 85.69 87 ILE A CA 1
ATOM 671 C C . ILE A 1 87 ? 4.272 0.378 1.243 1.00 85.69 87 ILE A C 1
ATOM 673 O O . ILE A 1 87 ? 3.952 -0.208 0.208 1.00 85.69 87 ILE A O 1
ATOM 677 N N . HIS A 1 88 ? 4.397 1.698 1.317 1.00 83.44 88 HIS A N 1
ATOM 678 C CA . HIS A 1 88 ? 4.039 2.536 0.182 1.00 83.44 88 HIS A CA 1
ATOM 679 C C . HIS A 1 88 ? 4.960 2.251 -1.013 1.00 83.44 88 HIS A C 1
ATOM 681 O O . HIS A 1 88 ? 6.169 2.131 -0.854 1.00 83.44 88 HIS A O 1
ATOM 687 N N . MET A 1 89 ? 4.419 2.191 -2.233 1.00 85.94 89 MET A N 1
ATOM 688 C CA . MET A 1 89 ? 5.173 1.802 -3.444 1.00 85.94 89 MET A CA 1
ATOM 689 C C . MET A 1 89 ? 6.304 2.769 -3.858 1.00 85.94 89 MET A C 1
ATOM 691 O O . MET A 1 89 ? 7.010 2.506 -4.824 1.00 85.94 89 MET A O 1
ATOM 695 N N . ASP A 1 90 ? 6.475 3.895 -3.170 1.00 82.56 90 ASP A N 1
ATOM 696 C CA . ASP A 1 90 ? 7.515 4.903 -3.446 1.00 82.56 90 ASP A CA 1
ATOM 697 C C . ASP A 1 90 ? 8.558 4.976 -2.314 1.00 82.56 90 ASP A C 1
ATOM 699 O O . ASP A 1 90 ? 9.297 5.954 -2.188 1.00 82.56 90 ASP A O 1
ATOM 703 N N . PHE A 1 91 ? 8.577 3.968 -1.435 1.00 78.12 91 PHE A N 1
ATOM 704 C CA . PHE A 1 91 ? 9.505 3.905 -0.313 1.00 78.12 91 PHE A CA 1
ATOM 705 C C . PHE A 1 91 ? 10.948 3.832 -0.791 1.00 78.12 91 PHE A C 1
ATOM 707 O O . PHE A 1 91 ? 11.293 3.116 -1.736 1.00 78.12 91 PHE A O 1
ATOM 714 N N . GLU A 1 92 ? 11.785 4.624 -0.123 1.00 73.56 92 GLU A N 1
ATOM 715 C CA . GLU A 1 92 ? 13.207 4.776 -0.435 1.00 73.56 92 GLU A CA 1
ATOM 716 C C . GLU A 1 92 ? 13.503 5.206 -1.886 1.00 73.56 92 GLU A C 1
ATOM 718 O O . GLU A 1 92 ? 14.577 4.963 -2.446 1.00 73.56 92 GLU A O 1
ATOM 723 N N . GLY A 1 93 ? 12.536 5.891 -2.502 1.00 76.56 93 GLY A N 1
ATOM 724 C CA . GLY A 1 93 ? 12.678 6.582 -3.774 1.00 76.56 93 GLY A CA 1
ATOM 725 C C . GLY A 1 93 ? 13.018 5.656 -4.941 1.00 76.56 93 GLY A C 1
ATOM 726 O O . GLY A 1 93 ? 12.245 4.784 -5.331 1.00 76.56 93 GLY A O 1
ATOM 727 N N . LEU A 1 94 ? 14.175 5.889 -5.573 1.00 80.81 94 LEU A N 1
ATOM 728 C CA . LEU A 1 94 ? 14.507 5.261 -6.860 1.00 80.81 94 LEU A CA 1
ATOM 729 C C . LEU A 1 94 ? 15.007 3.812 -6.736 1.00 80.81 94 LEU A C 1
ATOM 731 O O . LEU A 1 94 ? 15.133 3.125 -7.751 1.00 80.81 94 LEU A O 1
ATOM 735 N N . GLY A 1 95 ? 15.359 3.374 -5.523 1.00 79.94 95 GLY A N 1
ATOM 736 C CA . GLY A 1 95 ? 16.125 2.148 -5.298 1.00 79.94 95 GLY A CA 1
ATOM 737 C C . GLY A 1 95 ? 15.305 0.862 -5.301 1.00 79.94 95 GLY A C 1
ATOM 738 O O . GLY A 1 95 ? 15.884 -0.198 -5.527 1.00 79.94 95 GLY A O 1
ATOM 739 N N . VAL A 1 96 ? 13.993 0.951 -5.061 1.00 85.94 96 VAL A N 1
ATOM 740 C CA . VAL A 1 96 ? 13.151 -0.207 -4.726 1.00 85.94 96 VAL A CA 1
ATOM 741 C C . VAL A 1 96 ? 12.042 -0.399 -5.762 1.00 85.94 96 VAL A C 1
ATOM 743 O O . VAL A 1 96 ? 12.335 -0.761 -6.900 1.00 85.94 96 VAL A O 1
ATOM 746 N N . MET A 1 97 ? 10.776 -0.128 -5.439 1.00 90.12 97 MET A N 1
ATOM 747 C CA . MET A 1 97 ? 9.655 -0.416 -6.342 1.00 90.12 97 MET A CA 1
ATOM 748 C C . MET A 1 97 ? 9.688 0.401 -7.631 1.00 90.12 97 MET A C 1
ATOM 750 O O . MET A 1 97 ? 9.283 -0.104 -8.679 1.00 90.12 97 MET A O 1
ATOM 754 N N . LEU A 1 98 ? 10.267 1.606 -7.612 1.00 90.69 98 LEU A N 1
ATOM 755 C CA . LEU A 1 98 ? 10.494 2.343 -8.851 1.00 90.69 98 LEU A CA 1
ATOM 756 C C . LEU A 1 98 ? 11.454 1.606 -9.796 1.00 90.69 98 LEU A C 1
ATOM 758 O O . LEU A 1 98 ? 11.256 1.622 -11.008 1.00 90.69 98 LEU A O 1
ATOM 762 N N . LYS A 1 99 ? 12.487 0.937 -9.268 1.00 91.81 99 LYS A N 1
ATOM 763 C CA . LYS A 1 99 ? 13.419 0.142 -10.080 1.00 91.81 99 LYS A CA 1
ATOM 764 C C . LYS A 1 99 ? 12.717 -1.060 -10.722 1.00 91.81 99 LYS A C 1
ATOM 766 O O . LYS A 1 99 ? 13.101 -1.442 -11.822 1.00 91.81 99 LYS A O 1
ATOM 771 N N . VAL A 1 100 ? 11.677 -1.589 -10.075 1.00 94.19 100 VAL A N 1
ATOM 772 C CA . VAL A 1 100 ? 10.852 -2.691 -10.591 1.00 94.19 100 VAL A CA 1
ATOM 773 C C . VAL A 1 100 ? 9.915 -2.222 -11.703 1.00 94.19 100 VAL A C 1
ATOM 775 O O . VAL A 1 100 ? 9.827 -2.881 -12.738 1.00 94.19 100 VAL A O 1
ATOM 778 N N . CYS A 1 101 ? 9.215 -1.099 -11.506 1.00 94.94 101 CYS A N 1
ATOM 779 C CA . CYS A 1 101 ? 8.154 -0.653 -12.414 1.00 94.94 101 CYS A CA 1
ATOM 780 C C . CYS A 1 101 ? 8.633 0.224 -13.579 1.00 94.94 101 CYS A C 1
ATOM 782 O O . CYS A 1 101 ? 7.884 0.407 -14.545 1.00 94.94 101 CYS A O 1
ATOM 784 N N . LYS A 1 102 ? 9.847 0.786 -13.505 1.00 95.62 102 LYS A N 1
ATOM 785 C CA . LYS A 1 102 ? 10.384 1.637 -14.570 1.00 95.62 102 LYS A CA 1
ATOM 786 C C . LYS A 1 102 ? 10.847 0.835 -15.782 1.00 95.62 102 LYS A C 1
ATOM 788 O O . LYS A 1 102 ? 11.412 -0.247 -15.666 1.00 95.62 102 LYS A O 1
ATOM 793 N N . LEU A 1 103 ? 10.662 1.427 -16.954 1.00 96.88 103 LEU A N 1
ATOM 794 C CA . LEU A 1 103 ? 11.182 0.924 -18.217 1.00 96.88 103 LEU A CA 1
ATOM 795 C C . LEU A 1 103 ? 12.657 1.312 -18.351 1.00 96.88 103 LEU A C 1
ATOM 797 O O . LEU A 1 103 ? 13.007 2.493 -18.257 1.00 96.88 103 LEU A O 1
ATOM 801 N N . ASP A 1 104 ? 13.509 0.325 -18.615 1.00 95.06 104 ASP A N 1
ATOM 802 C CA . ASP A 1 104 ? 14.939 0.526 -18.851 1.00 95.06 104 ASP A CA 1
ATOM 803 C C . ASP A 1 104 ? 15.249 0.555 -20.362 1.00 95.06 104 ASP A C 1
ATOM 805 O O . ASP A 1 104 ? 14.372 0.445 -21.219 1.00 95.06 104 ASP A O 1
ATOM 809 N N . SER A 1 105 ? 16.515 0.745 -20.710 1.00 95.19 105 SER A N 1
ATOM 810 C CA . SER A 1 105 ? 17.036 0.675 -22.079 1.00 95.19 105 SER A CA 1
ATOM 811 C C . SER A 1 105 ? 16.757 -0.665 -22.767 1.00 95.19 105 SER A C 1
ATOM 813 O O . SER A 1 105 ? 16.522 -0.695 -23.975 1.00 95.19 105 SER A O 1
ATOM 815 N N . MET A 1 106 ? 16.738 -1.748 -21.992 1.00 96.38 106 MET A N 1
ATOM 816 C CA . MET A 1 106 ? 16.479 -3.109 -22.446 1.00 96.38 106 MET A CA 1
ATOM 817 C C . MET A 1 106 ? 15.113 -3.585 -21.961 1.00 96.38 106 MET A C 1
ATOM 819 O O . MET A 1 106 ? 14.624 -3.146 -20.920 1.00 96.38 106 MET A O 1
ATOM 823 N N . GLU A 1 107 ? 14.508 -4.500 -22.715 1.00 97.12 107 GLU A N 1
ATOM 824 C CA . GLU A 1 107 ? 13.334 -5.219 -22.229 1.00 97.12 107 GLU A CA 1
ATOM 825 C C . GLU A 1 107 ? 13.699 -6.143 -21.059 1.00 97.12 107 GLU A C 1
ATOM 827 O O . GLU A 1 107 ? 14.811 -6.676 -20.983 1.00 97.12 107 GLU A O 1
ATOM 832 N N . VAL A 1 108 ? 12.743 -6.351 -20.158 1.00 98.00 108 VAL A N 1
ATOM 833 C CA . VAL A 1 108 ? 12.843 -7.321 -19.068 1.00 98.00 108 VAL A CA 1
ATOM 834 C C . VAL A 1 108 ? 11.854 -8.437 -19.347 1.00 98.00 108 VAL A C 1
ATOM 836 O O . VAL A 1 108 ? 10.642 -8.228 -19.310 1.00 98.00 108 VAL A O 1
ATOM 839 N N . LEU A 1 109 ? 12.375 -9.630 -19.621 1.00 98.06 109 LEU A N 1
ATOM 840 C CA . LEU A 1 109 ? 11.574 -10.843 -19.741 1.00 98.06 109 LEU A CA 1
ATOM 841 C C . LEU A 1 109 ? 11.367 -11.439 -18.351 1.00 98.06 109 LEU A C 1
ATOM 843 O O . LEU A 1 109 ? 12.343 -11.688 -17.637 1.00 98.06 109 LEU A O 1
ATOM 847 N N . GLY A 1 110 ? 10.109 -11.645 -17.975 1.00 97.56 110 GLY A N 1
ATOM 848 C CA . GLY A 1 110 ? 9.745 -12.245 -16.705 1.00 97.56 110 GLY A CA 1
ATOM 849 C C . GLY A 1 110 ? 10.091 -13.732 -16.659 1.00 97.56 110 GLY A C 1
ATOM 850 O O . GLY A 1 110 ? 9.990 -14.439 -17.662 1.00 97.56 110 GLY A O 1
ATOM 851 N N . ALA A 1 111 ? 10.478 -14.211 -15.481 1.00 96.69 111 ALA A N 1
ATOM 852 C CA . ALA A 1 111 ? 10.804 -15.609 -15.229 1.00 96.69 111 ALA A CA 1
ATOM 853 C C . ALA A 1 111 ? 10.307 -16.024 -13.842 1.00 96.69 111 ALA A C 1
ATOM 855 O O . ALA A 1 111 ? 10.569 -15.335 -12.861 1.00 96.69 111 ALA A O 1
ATOM 856 N N . ASP A 1 112 ? 9.608 -17.153 -13.746 1.00 95.62 112 ASP A N 1
ATOM 857 C CA . ASP A 1 112 ? 9.091 -17.633 -12.468 1.00 95.62 112 ASP A CA 1
ATOM 858 C C . ASP A 1 112 ? 10.145 -18.426 -11.685 1.00 95.62 112 ASP A C 1
ATOM 860 O O . ASP A 1 112 ? 10.524 -19.529 -12.082 1.00 95.62 112 ASP A O 1
ATOM 864 N N . LEU A 1 113 ? 10.589 -17.891 -10.548 1.00 92.12 113 LEU A N 1
ATOM 865 C CA . LEU A 1 113 ? 11.544 -18.557 -9.663 1.00 92.12 113 LEU A CA 1
ATOM 866 C C . LEU A 1 113 ? 10.959 -19.792 -8.980 1.00 92.12 113 LEU A C 1
ATOM 868 O O . LEU A 1 113 ? 11.708 -20.722 -8.704 1.00 92.12 113 LEU A O 1
ATOM 872 N N . GLY A 1 114 ? 9.637 -19.855 -8.773 1.00 85.62 114 GLY A N 1
ATOM 873 C CA . GLY A 1 114 ? 8.984 -21.034 -8.191 1.00 85.62 114 GLY A CA 1
ATOM 874 C C . GLY A 1 114 ? 9.090 -22.282 -9.073 1.00 85.62 114 GLY A C 1
ATOM 875 O O . GLY A 1 114 ? 9.001 -23.402 -8.578 1.00 85.62 114 GLY A O 1
ATOM 876 N N . SER A 1 115 ? 9.329 -22.091 -10.373 1.00 85.06 115 SER A N 1
ATOM 877 C CA . SER A 1 115 ? 9.542 -23.175 -11.337 1.00 85.06 115 SER A CA 1
ATOM 878 C C . SER A 1 115 ? 10.999 -23.645 -11.434 1.00 85.06 115 SER A C 1
ATOM 880 O O . SER A 1 115 ? 11.278 -24.636 -12.109 1.00 85.06 115 SER A O 1
ATOM 882 N N . GLN A 1 116 ? 11.936 -22.948 -10.782 1.00 86.38 116 GLN A N 1
ATOM 883 C CA . GLN A 1 116 ? 13.356 -23.281 -10.818 1.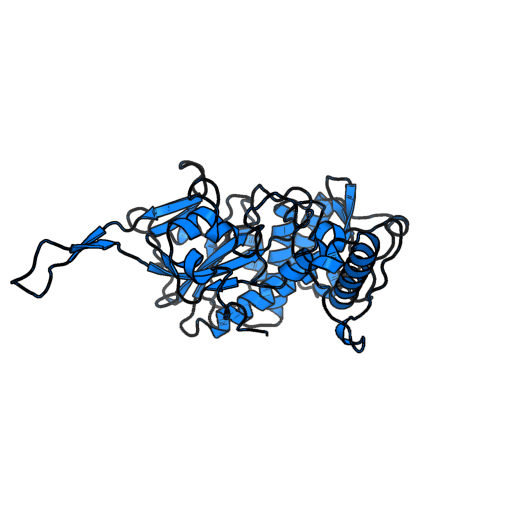00 86.38 116 GLN A CA 1
ATOM 884 C C . GLN A 1 116 ? 13.704 -24.255 -9.693 1.00 86.38 116 GLN A C 1
ATOM 886 O O . GLN A 1 116 ? 13.671 -23.915 -8.509 1.00 86.38 116 GLN A O 1
ATOM 891 N N . GLU A 1 117 ? 14.069 -25.478 -10.068 1.00 86.81 117 GLU A N 1
ATOM 892 C CA . GLU A 1 117 ? 14.483 -26.499 -9.113 1.00 86.81 117 GLU A CA 1
ATOM 893 C C . GLU A 1 117 ? 15.716 -26.040 -8.316 1.00 86.81 117 GLU A C 1
ATOM 895 O O . GLU A 1 117 ? 16.722 -25.611 -8.880 1.00 86.81 117 GLU A O 1
ATOM 900 N N . GLY A 1 118 ? 15.629 -26.113 -6.985 1.00 85.31 118 GLY A N 1
ATOM 901 C CA . GLY A 1 118 ? 16.733 -25.761 -6.088 1.00 85.31 118 GLY A CA 1
ATOM 902 C C . GLY A 1 118 ? 16.962 -24.261 -5.879 1.00 85.31 118 GLY A C 1
ATOM 903 O O . GLY A 1 118 ? 17.946 -23.898 -5.227 1.00 85.31 118 GLY A O 1
ATOM 904 N N . TRP A 1 119 ? 16.079 -23.387 -6.380 1.00 92.00 119 TRP A N 1
ATOM 905 C CA . TRP A 1 119 ? 16.185 -21.957 -6.096 1.00 92.00 119 TRP A CA 1
ATOM 906 C C . TRP A 1 119 ? 16.062 -21.684 -4.592 1.00 92.00 119 TRP A C 1
ATOM 908 O O . TRP A 1 119 ? 15.187 -22.217 -3.905 1.00 92.00 119 TRP A O 1
ATOM 918 N N . LYS A 1 120 ? 16.943 -20.823 -4.079 1.00 91.19 120 LYS A N 1
ATOM 919 C CA . LYS A 1 120 ? 16.931 -20.373 -2.688 1.00 91.19 120 LYS A CA 1
ATOM 920 C C . LYS A 1 120 ? 17.362 -18.908 -2.594 1.00 91.19 120 LYS A C 1
ATOM 922 O O . LYS A 1 120 ? 18.197 -18.476 -3.392 1.00 91.19 120 LYS A O 1
ATOM 927 N N . PRO A 1 121 ? 16.855 -18.156 -1.603 1.00 90.81 121 PRO A N 1
ATOM 928 C CA . PRO A 1 121 ? 17.398 -16.845 -1.278 1.00 90.81 121 PRO A CA 1
ATOM 929 C C . PRO A 1 121 ? 18.891 -16.933 -0.942 1.00 90.81 121 PRO A C 1
ATOM 931 O O . PRO A 1 121 ? 19.316 -17.880 -0.273 1.00 90.81 121 PRO A O 1
ATOM 934 N N . LEU A 1 122 ? 19.667 -15.932 -1.361 1.00 92.50 122 LEU A N 1
ATOM 935 C CA . LEU A 1 122 ? 21.086 -15.838 -1.006 1.00 92.50 122 LEU A CA 1
ATOM 936 C C . LEU A 1 122 ? 21.285 -15.718 0.515 1.00 92.50 122 LEU A C 1
ATOM 938 O O . LEU A 1 122 ? 20.486 -15.089 1.224 1.00 92.50 122 LEU A O 1
ATOM 942 N N . ALA A 1 123 ? 22.390 -16.272 1.014 1.00 91.38 123 ALA A N 1
ATOM 943 C CA . ALA A 1 123 ? 22.900 -15.987 2.350 1.00 91.38 123 ALA A CA 1
ATOM 944 C C . ALA A 1 123 ? 23.382 -14.529 2.456 1.00 91.38 123 ALA A C 1
ATOM 946 O O . ALA A 1 123 ? 23.584 -13.843 1.453 1.00 91.38 123 ALA A O 1
ATOM 947 N N . VAL A 1 124 ? 23.548 -14.029 3.684 1.00 89.31 124 VAL A N 1
ATOM 948 C CA . VAL A 1 124 ? 23.931 -12.624 3.928 1.00 89.31 124 VAL A CA 1
ATOM 949 C C . VAL A 1 124 ? 25.299 -12.325 3.314 1.00 89.31 124 VAL A C 1
ATOM 951 O O . VAL A 1 124 ? 25.480 -11.311 2.646 1.00 89.31 124 VAL A O 1
ATOM 954 N N . GLU A 1 125 ? 26.237 -13.254 3.460 1.00 91.56 125 GLU A N 1
ATOM 955 C CA . GLU A 1 125 ? 27.602 -13.150 2.957 1.00 91.56 125 GLU A CA 1
ATOM 956 C C . GLU A 1 125 ? 27.638 -13.088 1.424 1.00 91.56 125 GLU A C 1
ATOM 958 O O . GLU A 1 125 ? 28.376 -12.282 0.858 1.00 91.56 125 GLU A O 1
ATOM 963 N N . GLU A 1 126 ? 26.795 -13.878 0.754 1.00 92.94 126 GLU A N 1
ATOM 964 C CA . GLU A 1 126 ? 26.691 -13.928 -0.712 1.00 92.94 126 GLU A CA 1
ATOM 965 C C . GLU A 1 126 ? 26.140 -12.615 -1.291 1.00 92.94 126 GLU A C 1
ATOM 967 O O . GLU A 1 126 ? 26.576 -12.168 -2.349 1.00 92.94 126 GLU A O 1
ATOM 972 N N . LYS A 1 127 ? 25.237 -11.932 -0.572 1.00 92.12 127 LYS A N 1
ATOM 973 C CA . LYS A 1 127 ? 24.689 -10.623 -0.985 1.00 92.12 127 LYS A CA 1
ATOM 974 C C . LYS A 1 127 ? 25.729 -9.502 -0.968 1.00 92.12 127 LYS A C 1
ATOM 976 O O . LYS A 1 127 ? 25.496 -8.430 -1.535 1.00 92.12 127 LYS A O 1
ATOM 981 N N . HIS A 1 128 ? 26.859 -9.699 -0.294 1.00 89.62 128 HIS A N 1
ATOM 982 C CA . HIS A 1 128 ? 27.934 -8.711 -0.255 1.00 89.62 128 HIS A CA 1
ATOM 983 C C . HIS A 1 128 ? 28.874 -8.790 -1.461 1.00 89.62 128 HIS A C 1
ATOM 985 O O . HIS A 1 128 ? 29.611 -7.828 -1.687 1.00 89.62 128 HIS A O 1
ATOM 991 N N . ASP A 1 129 ? 28.810 -9.859 -2.258 1.00 93.56 129 ASP A N 1
ATOM 992 C CA . ASP A 1 129 ? 29.432 -9.896 -3.579 1.00 93.56 129 ASP A CA 1
ATOM 993 C C . ASP A 1 129 ? 28.542 -9.178 -4.604 1.00 93.56 129 ASP A C 1
ATOM 995 O O . ASP A 1 129 ? 27.370 -9.506 -4.783 1.00 93.56 129 ASP A O 1
ATOM 999 N N . GLU A 1 130 ? 29.081 -8.153 -5.266 1.00 92.25 130 GLU A N 1
ATOM 1000 C CA . GLU A 1 130 ? 28.300 -7.293 -6.162 1.00 92.25 130 GLU A CA 1
ATOM 1001 C C . GLU A 1 130 ? 27.778 -8.036 -7.393 1.00 92.25 130 GLU A C 1
ATOM 1003 O O . GLU A 1 130 ? 26.635 -7.807 -7.797 1.00 92.25 130 GLU A O 1
ATOM 1008 N N . THR A 1 131 ? 28.584 -8.931 -7.965 1.00 95.19 131 THR A N 1
ATOM 1009 C CA . THR A 1 131 ? 28.207 -9.705 -9.154 1.00 95.19 131 THR A CA 1
ATOM 1010 C C . THR A 1 131 ? 27.072 -10.662 -8.805 1.00 95.19 131 THR A C 1
ATOM 1012 O O . THR A 1 131 ? 25.999 -10.595 -9.406 1.00 95.19 131 THR A O 1
ATOM 1015 N N . THR A 1 132 ? 27.266 -11.458 -7.752 1.00 95.25 132 THR A N 1
ATOM 1016 C CA . THR A 1 132 ? 26.289 -12.431 -7.248 1.00 95.25 132 THR A CA 1
ATOM 1017 C C . THR A 1 132 ? 24.985 -11.746 -6.837 1.00 95.25 132 THR A C 1
ATOM 1019 O O . THR A 1 132 ? 23.901 -12.165 -7.247 1.00 95.25 132 THR A O 1
ATOM 1022 N N . ARG A 1 133 ? 25.061 -10.631 -6.093 1.00 94.38 133 ARG A N 1
ATOM 1023 C CA . ARG A 1 133 ? 23.881 -9.839 -5.713 1.00 94.38 133 ARG A CA 1
ATOM 1024 C C . ARG A 1 133 ? 23.143 -9.297 -6.933 1.00 94.38 133 ARG A C 1
ATOM 1026 O O . ARG A 1 133 ? 21.919 -9.328 -6.950 1.00 94.38 133 ARG A O 1
ATOM 1033 N N . SER A 1 134 ? 23.856 -8.786 -7.937 1.00 93.94 134 SER A N 1
ATOM 1034 C CA . SER A 1 134 ? 23.224 -8.182 -9.118 1.00 93.94 134 SER A CA 1
ATOM 1035 C C . SER A 1 134 ? 22.475 -9.213 -9.962 1.00 93.94 134 SER A C 1
ATOM 1037 O O . SER A 1 134 ? 21.389 -8.922 -10.465 1.00 93.94 134 SER A O 1
ATOM 1039 N N . GLU A 1 135 ? 23.018 -10.424 -10.096 1.00 95.25 135 GLU A N 1
ATOM 1040 C CA . GLU A 1 135 ? 22.331 -11.539 -10.757 1.00 95.25 135 GLU A CA 1
ATOM 1041 C C . GLU A 1 135 ? 21.088 -11.975 -9.979 1.00 95.25 135 GLU A C 1
ATOM 1043 O O . GLU A 1 135 ? 20.015 -12.132 -10.564 1.00 95.25 135 GLU A O 1
ATOM 1048 N N . TYR A 1 136 ? 21.198 -12.078 -8.655 1.00 95.50 136 TYR A N 1
ATOM 1049 C CA . TYR A 1 136 ? 20.070 -12.386 -7.781 1.00 95.50 136 TYR A CA 1
ATOM 1050 C C . TYR A 1 136 ? 18.966 -11.322 -7.839 1.00 95.50 136 TYR A C 1
ATOM 1052 O O . TYR A 1 136 ? 17.803 -11.652 -8.063 1.00 95.50 136 TYR A O 1
ATOM 1060 N N . ASP A 1 137 ? 19.310 -10.037 -7.733 1.00 94.94 137 ASP A N 1
ATOM 1061 C CA . ASP A 1 137 ? 18.353 -8.931 -7.845 1.00 94.94 137 ASP A CA 1
ATOM 1062 C C . ASP A 1 137 ? 17.665 -8.923 -9.219 1.00 94.94 137 ASP A C 1
ATOM 1064 O O . ASP A 1 137 ? 16.456 -8.702 -9.308 1.00 94.94 137 ASP A O 1
ATOM 1068 N N . LYS A 1 138 ? 18.401 -9.233 -10.294 1.00 95.56 138 LYS A N 1
ATOM 1069 C CA . LYS A 1 138 ? 17.821 -9.408 -11.631 1.00 95.56 138 LYS A CA 1
ATOM 1070 C C . LYS A 1 138 ? 16.808 -10.554 -11.653 1.00 95.56 138 LYS A C 1
ATOM 1072 O O . LYS A 1 138 ? 15.720 -10.371 -12.191 1.00 95.56 138 LYS A O 1
ATOM 1077 N N . MET A 1 139 ? 17.127 -11.701 -11.056 1.00 96.31 139 MET A N 1
ATOM 1078 C CA . MET A 1 139 ? 16.208 -12.841 -10.958 1.00 96.31 139 MET A CA 1
ATOM 1079 C C . MET A 1 139 ? 14.922 -12.473 -10.201 1.00 96.31 139 MET A C 1
ATOM 1081 O O . MET A 1 139 ? 13.826 -12.767 -10.679 1.00 96.31 139 MET A O 1
ATOM 1085 N N . LEU A 1 140 ? 15.034 -11.769 -9.069 1.00 96.50 140 LEU A N 1
ATOM 1086 C CA . LEU A 1 140 ? 13.875 -11.275 -8.313 1.00 96.50 140 LEU A CA 1
ATOM 1087 C C . LEU A 1 140 ? 13.042 -10.272 -9.126 1.00 96.50 140 LEU A C 1
ATOM 1089 O O . LEU A 1 140 ? 11.811 -10.328 -9.110 1.00 96.50 140 LEU A O 1
ATOM 1093 N N . HIS A 1 141 ? 13.689 -9.373 -9.875 1.00 97.19 141 HIS A N 1
ATOM 1094 C CA . HIS A 1 141 ? 12.995 -8.438 -10.766 1.00 97.19 141 HIS A CA 1
ATOM 1095 C C . HIS A 1 141 ? 12.215 -9.175 -11.856 1.00 97.19 141 HIS A C 1
ATOM 1097 O O . HIS A 1 141 ? 11.034 -8.898 -12.058 1.00 97.19 141 HIS A O 1
ATOM 1103 N N . GLN A 1 142 ? 12.832 -10.159 -12.510 1.00 97.38 142 GLN A N 1
ATOM 1104 C CA . GLN A 1 142 ? 12.172 -10.989 -13.520 1.00 97.38 142 GLN A CA 1
ATOM 1105 C C . GLN A 1 142 ? 10.985 -11.769 -12.938 1.00 97.38 142 GLN A C 1
ATOM 1107 O O . GLN A 1 142 ? 9.959 -11.894 -13.606 1.00 97.38 142 GLN A O 1
ATOM 1112 N N . HIS A 1 143 ? 11.079 -12.239 -11.694 1.00 97.56 143 HIS A N 1
ATOM 1113 C CA . HIS A 1 143 ? 9.964 -12.878 -10.993 1.00 97.56 143 HIS A CA 1
ATOM 1114 C C . HIS A 1 143 ? 8.778 -11.941 -10.797 1.00 97.56 143 HIS A C 1
ATOM 1116 O O . HIS A 1 143 ? 7.650 -12.285 -11.144 1.00 97.56 143 HIS A O 1
ATOM 1122 N N . MET A 1 144 ? 9.034 -10.726 -10.310 1.00 97.50 144 MET A N 1
ATOM 1123 C CA . MET A 1 144 ? 7.989 -9.714 -10.160 1.00 97.50 144 MET A CA 1
ATOM 1124 C C . MET A 1 144 ? 7.362 -9.362 -11.511 1.00 97.50 144 MET A C 1
ATOM 1126 O O . MET A 1 144 ? 6.144 -9.321 -11.625 1.00 97.50 144 MET A O 1
ATOM 1130 N N . VAL A 1 145 ? 8.162 -9.181 -12.566 1.00 98.12 145 VAL A N 1
ATOM 1131 C CA . VAL A 1 145 ? 7.639 -8.914 -13.917 1.00 98.12 145 VAL A CA 1
ATOM 1132 C C . VAL A 1 145 ? 6.768 -10.063 -14.427 1.00 98.12 145 VAL A C 1
ATOM 1134 O O . VAL A 1 145 ? 5.738 -9.809 -15.049 1.00 98.12 145 VAL A O 1
ATOM 1137 N N . PHE A 1 146 ? 7.144 -11.313 -14.154 1.00 97.94 146 PHE A N 1
ATOM 1138 C CA . PHE A 1 146 ? 6.364 -12.484 -14.552 1.00 97.94 146 PHE A CA 1
ATOM 1139 C C . PHE A 1 146 ? 4.966 -12.492 -13.927 1.00 97.94 146 PHE A C 1
ATOM 1141 O O . PHE A 1 146 ? 3.997 -12.779 -14.624 1.00 97.94 146 PHE A O 1
ATOM 1148 N N . HIS A 1 147 ? 4.862 -12.175 -12.635 1.00 97.06 147 HIS A N 1
ATOM 1149 C CA . HIS A 1 147 ? 3.598 -12.255 -11.892 1.00 97.06 147 HIS A CA 1
ATOM 1150 C C . HIS A 1 147 ? 2.764 -10.970 -11.947 1.00 97.06 147 HIS A C 1
ATOM 1152 O O . HIS A 1 147 ? 1.549 -11.032 -11.809 1.00 97.06 147 HIS A O 1
ATOM 1158 N N . LEU A 1 148 ? 3.387 -9.813 -12.190 1.00 97.69 148 LEU A N 1
ATOM 1159 C CA . LEU A 1 148 ? 2.724 -8.501 -12.150 1.00 97.69 148 LEU A CA 1
ATOM 1160 C C . LEU A 1 148 ? 2.453 -7.900 -13.532 1.00 97.69 148 LEU A C 1
ATOM 1162 O O . LEU A 1 148 ? 2.018 -6.751 -13.619 1.00 97.69 148 LEU A O 1
ATOM 1166 N N . THR A 1 149 ? 2.733 -8.621 -14.619 1.00 97.81 149 THR A N 1
ATOM 1167 C CA . THR A 1 149 ? 2.385 -8.177 -15.976 1.00 97.81 149 THR A CA 1
ATOM 1168 C C . THR A 1 149 ? 1.756 -9.315 -16.768 1.00 97.81 149 THR A C 1
ATOM 1170 O O . THR A 1 149 ? 2.233 -10.450 -16.747 1.00 97.81 149 THR A O 1
ATOM 1173 N N . LYS A 1 150 ? 0.701 -9.010 -17.518 1.00 97.06 150 LYS A N 1
ATOM 1174 C CA . LYS A 1 150 ? -0.074 -9.969 -18.309 1.00 97.06 150 LYS A CA 1
ATOM 1175 C C . LYS A 1 150 ? 0.762 -10.625 -19.407 1.00 97.06 150 LYS A C 1
ATOM 1177 O O . LYS A 1 150 ? 0.655 -11.826 -19.632 1.00 97.06 150 LYS A O 1
ATOM 1182 N N . ASP A 1 151 ? 1.643 -9.856 -20.047 1.00 97.00 151 ASP A N 1
ATOM 1183 C CA . ASP A 1 151 ? 2.573 -10.373 -21.061 1.00 97.00 151 ASP A CA 1
ATOM 1184 C C . ASP A 1 151 ? 3.843 -11.001 -20.465 1.00 97.00 151 ASP A C 1
ATOM 1186 O O . ASP A 1 151 ? 4.714 -11.440 -21.221 1.00 97.00 151 ASP A O 1
ATOM 1190 N N . ARG A 1 152 ? 3.980 -11.015 -19.131 1.00 97.88 152 ARG A N 1
ATOM 1191 C CA . ARG A 1 152 ? 5.174 -11.491 -18.416 1.00 97.88 152 ARG A CA 1
ATOM 1192 C C . ARG A 1 152 ? 6.451 -10.791 -18.885 1.00 97.88 152 ARG A C 1
ATOM 1194 O O . ARG A 1 152 ? 7.515 -11.405 -18.959 1.00 97.88 152 ARG A O 1
ATOM 1201 N N . LYS A 1 153 ? 6.351 -9.514 -19.254 1.00 97.38 153 LYS A N 1
ATOM 1202 C CA . LYS A 1 153 ? 7.474 -8.702 -19.731 1.00 97.38 153 LYS A CA 1
ATOM 1203 C C . LYS A 1 153 ? 7.247 -7.218 -19.476 1.00 97.38 153 LYS A C 1
ATOM 1205 O O . LYS A 1 153 ? 6.124 -6.725 -19.552 1.00 97.38 153 LYS A O 1
ATOM 1210 N N . LEU A 1 154 ? 8.343 -6.491 -19.290 1.00 97.75 154 LEU A N 1
ATOM 1211 C CA . LEU A 1 154 ? 8.381 -5.036 -19.401 1.00 97.75 154 LEU A CA 1
ATOM 1212 C C . LEU A 1 154 ? 9.140 -4.659 -20.676 1.00 97.75 154 LEU A C 1
ATOM 1214 O O . LEU A 1 154 ? 10.269 -5.118 -20.863 1.00 97.75 154 LEU A O 1
ATOM 1218 N N . PRO A 1 155 ? 8.554 -3.845 -21.567 1.00 97.81 155 PRO A N 1
ATOM 1219 C CA . PRO A 1 155 ? 9.238 -3.448 -22.788 1.00 97.81 155 PRO A CA 1
ATOM 1220 C C . PRO A 1 155 ? 10.410 -2.497 -22.505 1.00 97.81 155 PRO A C 1
ATOM 1222 O O . PRO A 1 155 ? 10.553 -1.956 -21.410 1.00 97.81 155 PRO A O 1
ATOM 1225 N N . SER A 1 156 ? 11.247 -2.251 -23.513 1.00 97.44 156 SER A N 1
ATOM 1226 C CA . SER A 1 156 ? 12.257 -1.197 -23.414 1.00 97.44 156 SER A CA 1
ATOM 1227 C C . SER A 1 156 ? 11.610 0.190 -23.463 1.00 97.44 156 SER A C 1
ATOM 1229 O O . SER A 1 156 ? 10.628 0.419 -24.178 1.00 97.44 156 SER A O 1
ATOM 1231 N N . LYS A 1 157 ? 12.215 1.167 -22.786 1.00 96.81 157 LYS A N 1
ATOM 1232 C CA . LYS A 1 157 ? 11.803 2.577 -22.804 1.00 96.81 157 LYS A CA 1
ATOM 1233 C C . LYS A 1 157 ? 11.753 3.150 -24.222 1.00 96.81 157 LYS A C 1
ATOM 1235 O O . LYS A 1 157 ? 10.865 3.937 -24.526 1.00 96.81 157 LYS A O 1
ATOM 1240 N N . SER A 1 158 ? 12.675 2.740 -25.095 1.00 95.56 158 SER A N 1
ATOM 1241 C CA . SER A 1 158 ? 12.751 3.197 -26.491 1.00 95.56 158 SER A CA 1
ATOM 1242 C C . SER A 1 158 ? 11.604 2.691 -27.370 1.00 95.56 158 SER A C 1
ATOM 1244 O O . SER A 1 158 ? 11.296 3.314 -28.385 1.00 95.56 158 SER A O 1
ATOM 1246 N N . SER A 1 159 ? 10.951 1.590 -26.990 1.00 96.50 159 SER A N 1
ATOM 1247 C CA . SER A 1 159 ? 9.794 1.062 -27.721 1.00 96.50 159 SER A CA 1
ATOM 1248 C C . SER A 1 159 ? 8.494 1.829 -27.435 1.00 96.50 159 SER A C 1
ATOM 1250 O O . SER A 1 159 ? 7.539 1.736 -28.210 1.00 96.50 159 SER A O 1
ATOM 1252 N N . ILE A 1 160 ? 8.458 2.630 -26.362 1.00 96.56 160 ILE A N 1
ATOM 1253 C CA . ILE A 1 160 ? 7.285 3.408 -25.956 1.00 96.56 160 ILE A CA 1
ATOM 1254 C C . ILE A 1 160 ? 7.368 4.816 -26.547 1.00 96.56 160 ILE A C 1
ATOM 1256 O O . ILE A 1 160 ? 8.142 5.654 -26.094 1.00 96.56 160 ILE A O 1
ATOM 1260 N N . LYS A 1 161 ? 6.546 5.087 -27.568 1.00 92.31 161 LYS A N 1
ATOM 1261 C CA . LYS A 1 161 ? 6.571 6.371 -28.292 1.00 92.31 161 LYS A CA 1
ATOM 1262 C C . LYS A 1 161 ? 5.893 7.510 -27.528 1.00 92.31 161 LYS A C 1
ATOM 1264 O O . LYS A 1 161 ? 6.446 8.600 -27.460 1.00 92.31 161 LYS A O 1
ATOM 1269 N N . ASN A 1 162 ? 4.723 7.241 -26.948 1.00 93.81 162 ASN A N 1
ATOM 1270 C CA . ASN A 1 162 ? 3.863 8.252 -26.331 1.00 93.81 162 ASN A CA 1
ATOM 1271 C C . ASN A 1 162 ? 3.419 7.790 -24.932 1.00 93.81 162 ASN A C 1
ATOM 1273 O O . ASN A 1 162 ? 2.275 7.364 -24.772 1.00 93.81 162 ASN A O 1
ATOM 1277 N N . PRO A 1 163 ? 4.314 7.783 -23.926 1.00 97.25 163 PRO A N 1
ATOM 1278 C CA . PRO A 1 163 ? 3.877 7.571 -22.552 1.00 97.25 163 PRO A CA 1
ATOM 1279 C C . PRO A 1 163 ? 3.007 8.754 -22.112 1.00 97.25 163 PRO A C 1
ATOM 1281 O O . PRO A 1 163 ? 3.320 9.897 -22.449 1.00 97.25 163 PRO A O 1
ATOM 1284 N N . MET A 1 164 ? 1.957 8.484 -21.335 1.00 98.50 164 MET A N 1
ATOM 1285 C CA . MET A 1 164 ? 1.127 9.532 -20.736 1.00 98.50 164 MET A CA 1
ATOM 1286 C C . MET A 1 164 ? 1.996 10.432 -19.859 1.00 98.50 164 MET A C 1
ATOM 1288 O O . MET A 1 164 ? 2.901 9.958 -19.173 1.00 98.50 164 MET A O 1
ATOM 1292 N N . SER A 1 165 ? 1.747 11.731 -19.858 1.00 97.88 165 SER A N 1
ATOM 1293 C CA . SER A 1 165 ? 2.275 12.629 -18.840 1.00 97.88 165 SER A CA 1
ATOM 1294 C C . SER A 1 165 ? 1.727 12.264 -17.458 1.00 97.88 165 SER A C 1
ATOM 1296 O O . SER A 1 165 ? 0.772 11.503 -17.316 1.00 97.88 165 SER A O 1
ATOM 1298 N N . TYR A 1 166 ? 2.335 12.827 -16.414 1.00 96.56 166 TYR A N 1
ATOM 1299 C CA . TYR A 1 166 ? 1.864 12.624 -15.048 1.00 96.56 166 TYR A CA 1
ATOM 1300 C C . TYR A 1 166 ? 0.395 13.051 -14.870 1.00 96.56 166 TYR A C 1
ATOM 1302 O O . TYR A 1 166 ? -0.366 12.314 -14.260 1.00 96.56 166 TYR A O 1
ATOM 1310 N N . ALA A 1 167 ? -0.014 14.193 -15.436 1.00 96.88 167 ALA A N 1
ATOM 1311 C CA . ALA A 1 167 ? -1.396 14.673 -15.357 1.00 96.88 167 ALA A CA 1
ATOM 1312 C C . ALA A 1 167 ? -2.368 13.756 -16.118 1.00 96.88 167 ALA A C 1
ATOM 1314 O O . ALA A 1 167 ? -3.360 13.322 -15.544 1.00 96.88 167 ALA A O 1
ATOM 1315 N N . GLU A 1 168 ? -2.022 13.369 -17.351 1.00 98.31 168 GLU A N 1
ATOM 1316 C CA . GLU A 1 168 ? -2.827 12.429 -18.149 1.00 98.31 168 GLU A CA 1
ATOM 1317 C C . GLU A 1 168 ? -2.972 11.068 -17.454 1.00 98.31 168 GLU A C 1
ATOM 1319 O O . GLU A 1 168 ? -4.016 10.437 -17.551 1.00 98.31 168 GLU A O 1
ATOM 1324 N N . ALA A 1 169 ? -1.954 10.607 -16.718 1.00 98.31 169 ALA A N 1
ATOM 1325 C CA . ALA A 1 169 ? -2.044 9.371 -15.946 1.00 98.31 169 ALA A CA 1
ATOM 1326 C C . ALA A 1 169 ? -3.000 9.484 -14.743 1.00 98.31 169 ALA A C 1
ATOM 1328 O O . ALA A 1 169 ? -3.652 8.498 -14.398 1.00 98.31 169 ALA A O 1
ATOM 1329 N N . LEU A 1 170 ? -3.088 10.658 -14.103 1.00 97.25 170 LEU A N 1
ATOM 1330 C CA . LEU A 1 170 ? -4.060 10.903 -13.032 1.00 97.25 170 LEU A CA 1
ATOM 1331 C C . LEU A 1 170 ? -5.488 10.912 -13.581 1.00 97.25 170 LEU A C 1
ATOM 1333 O O . LEU A 1 170 ? -6.341 10.237 -13.013 1.00 97.25 170 LEU A O 1
ATOM 1337 N N . GLU A 1 171 ? -5.718 11.635 -14.679 1.00 97.88 171 GLU A N 1
ATOM 1338 C CA . GLU A 1 171 ? -7.016 11.695 -15.367 1.00 97.88 171 GLU A CA 1
ATOM 1339 C C . GLU A 1 171 ? -7.435 10.308 -15.859 1.00 97.88 171 GLU A C 1
ATOM 1341 O O . GLU A 1 171 ? -8.536 9.856 -15.568 1.00 97.88 171 GLU A O 1
ATOM 1346 N N . PHE A 1 172 ? -6.517 9.572 -16.491 1.00 98.50 172 PHE A N 1
ATOM 1347 C CA . PHE A 1 172 ? -6.763 8.203 -16.936 1.00 98.50 172 PHE A CA 1
ATOM 1348 C C . PHE A 1 172 ? -7.208 7.285 -15.790 1.00 98.50 172 PHE A C 1
ATOM 1350 O O . PHE A 1 172 ? -8.202 6.580 -15.925 1.00 98.50 172 PHE A O 1
ATOM 1357 N N . LEU A 1 173 ? -6.498 7.269 -14.655 1.00 98.31 173 LEU A N 1
ATOM 1358 C CA . LEU A 1 173 ? -6.897 6.420 -13.526 1.00 98.31 173 LEU A CA 1
ATOM 1359 C C . LEU A 1 173 ? -8.211 6.882 -12.891 1.00 98.31 173 LEU A C 1
ATOM 1361 O O . LEU A 1 173 ? -8.969 6.057 -12.392 1.00 98.31 173 LEU A O 1
ATOM 1365 N N . GLU A 1 174 ? -8.491 8.183 -12.904 1.00 97.75 174 GLU A N 1
ATOM 1366 C CA . GLU A 1 174 ? -9.775 8.716 -12.461 1.00 97.75 174 GLU A CA 1
ATOM 1367 C C . GLU A 1 174 ? -10.917 8.219 -13.355 1.00 97.75 174 GLU A C 1
ATOM 1369 O O . GLU A 1 174 ? -11.886 7.667 -12.837 1.00 97.75 174 GLU A O 1
ATOM 1374 N N . ASP A 1 175 ? -10.758 8.276 -14.678 1.00 98.12 175 ASP A N 1
ATOM 1375 C CA . ASP A 1 175 ? -11.712 7.714 -15.639 1.00 98.12 175 ASP A CA 1
ATOM 1376 C C . ASP A 1 175 ? -11.908 6.205 -15.430 1.00 98.12 175 ASP A C 1
ATOM 1378 O O . ASP A 1 175 ? -13.043 5.725 -15.402 1.00 98.12 17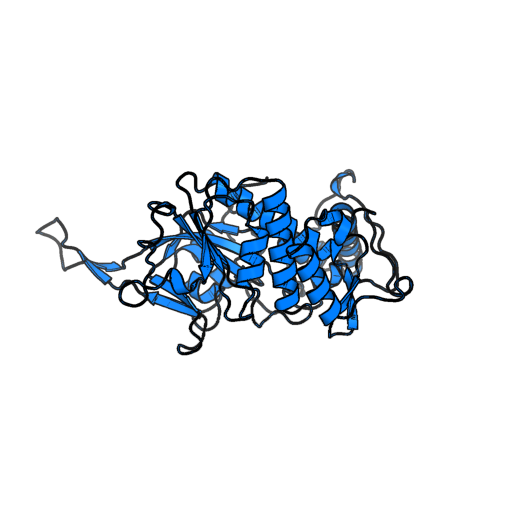5 ASP A O 1
ATOM 1382 N N . VAL A 1 176 ? -10.825 5.458 -15.182 1.00 98.12 176 VAL A N 1
ATOM 1383 C CA . VAL A 1 176 ? -10.880 4.023 -14.847 1.00 98.12 176 VAL A CA 1
ATOM 1384 C C . VAL A 1 176 ? -11.676 3.793 -13.555 1.00 98.12 176 VAL A C 1
ATOM 1386 O O . VAL A 1 176 ? -12.488 2.867 -13.480 1.00 98.12 176 VAL A O 1
ATOM 1389 N N . ILE A 1 177 ? -11.496 4.629 -12.524 1.00 98.00 177 ILE A N 1
ATOM 1390 C CA . ILE A 1 177 ? -12.246 4.554 -11.256 1.00 98.00 177 ILE A CA 1
ATOM 1391 C C . ILE A 1 177 ? -13.717 4.934 -11.456 1.00 98.00 177 ILE A C 1
ATOM 1393 O O . ILE A 1 177 ? -14.592 4.327 -10.834 1.00 98.00 177 ILE A O 1
ATOM 1397 N N . LEU A 1 178 ? -14.027 5.881 -12.334 1.00 97.44 178 LEU A N 1
ATOM 1398 C CA . LEU A 1 178 ? -15.392 6.349 -12.570 1.00 97.44 178 LEU A CA 1
ATOM 1399 C C . LEU A 1 178 ? -16.185 5.460 -13.542 1.00 97.44 178 LEU A C 1
ATOM 1401 O O . LEU A 1 178 ? -17.403 5.360 -13.396 1.00 97.44 178 LEU A O 1
ATOM 1405 N N . GLY A 1 179 ? -15.514 4.805 -14.492 1.00 96.31 179 GLY A N 1
ATOM 1406 C CA . GLY A 1 179 ? -16.124 3.973 -15.535 1.00 96.31 179 GLY A CA 1
ATOM 1407 C C . GLY A 1 179 ? -16.606 2.600 -15.056 1.00 96.31 179 GLY A C 1
ATOM 1408 O O . GLY A 1 179 ? -16.646 2.323 -13.866 1.00 96.31 179 GLY A O 1
ATOM 1409 N N . ASP A 1 180 ? -16.934 1.701 -15.980 1.00 93.25 180 ASP A N 1
ATOM 1410 C CA . ASP A 1 180 ? -17.357 0.316 -15.677 1.00 93.25 180 ASP A CA 1
ATOM 1411 C C . ASP A 1 180 ? -16.474 -0.737 -16.370 1.00 93.25 180 ASP A C 1
ATOM 1413 O O . ASP A 1 180 ? -16.808 -1.921 -16.427 1.00 93.25 180 ASP A O 1
ATOM 1417 N N . GLU A 1 181 ? -15.343 -0.310 -16.931 1.00 92.12 181 GLU A N 1
ATOM 1418 C CA . GLU A 1 181 ? -14.436 -1.185 -17.666 1.00 92.12 181 GLU A CA 1
ATOM 1419 C C . GLU A 1 181 ? -13.694 -2.183 -16.766 1.00 92.12 181 GLU A C 1
ATOM 1421 O O . GLU A 1 181 ? -13.530 -1.985 -15.558 1.00 92.12 181 GLU A O 1
ATOM 1426 N N . ASN A 1 182 ? -13.230 -3.282 -17.372 1.00 94.75 182 ASN A N 1
ATOM 1427 C CA . ASN A 1 182 ? -12.334 -4.206 -16.690 1.00 94.75 182 ASN A CA 1
ATOM 1428 C C . ASN A 1 182 ? -10.995 -3.500 -16.445 1.00 94.75 182 ASN A C 1
ATOM 1430 O O . ASN A 1 182 ? -10.280 -3.170 -17.390 1.00 94.75 182 ASN A O 1
ATOM 1434 N N . ILE A 1 183 ? -10.663 -3.296 -15.173 1.00 96.69 183 ILE A N 1
ATOM 1435 C CA . ILE A 1 183 ? -9.505 -2.505 -14.755 1.00 96.69 183 ILE A CA 1
ATOM 1436 C C . ILE A 1 183 ? -8.196 -3.128 -15.242 1.00 96.69 183 ILE A C 1
ATOM 1438 O O . ILE A 1 183 ? -7.345 -2.408 -15.758 1.00 96.69 183 ILE A O 1
ATOM 1442 N N . SER A 1 184 ? -8.051 -4.453 -15.136 1.00 94.75 184 SER A N 1
ATOM 1443 C CA . SER A 1 184 ? -6.858 -5.170 -15.606 1.00 94.75 184 SER A CA 1
ATOM 1444 C C . SER A 1 184 ? -6.623 -4.956 -17.107 1.00 94.75 184 SER A C 1
ATOM 1446 O O . SER A 1 184 ? -5.497 -4.689 -17.524 1.00 94.75 184 SER A O 1
ATOM 1448 N N . GLU A 1 185 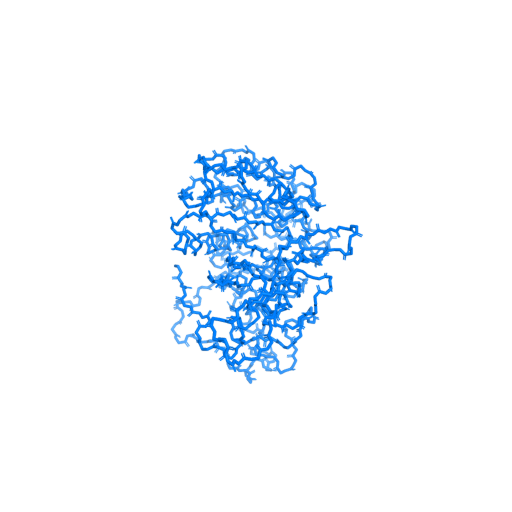? -7.687 -4.979 -17.919 1.00 96.69 185 GLU A N 1
ATOM 1449 C CA . GLU A 1 185 ? -7.594 -4.654 -19.348 1.00 96.69 185 GLU A CA 1
ATOM 1450 C C . GLU A 1 185 ? -7.324 -3.165 -19.599 1.00 96.69 185 GLU A C 1
ATOM 1452 O O . GLU A 1 185 ? -6.577 -2.825 -20.517 1.00 96.69 185 GLU A O 1
ATOM 1457 N N . ALA A 1 186 ? -7.892 -2.271 -18.787 1.00 97.56 186 ALA A N 1
ATOM 1458 C CA . ALA A 1 186 ? -7.716 -0.831 -18.942 1.00 97.56 186 ALA A CA 1
ATOM 1459 C C . ALA A 1 186 ? -6.259 -0.402 -18.715 1.00 97.56 186 ALA A C 1
ATOM 1461 O O . ALA A 1 186 ? -5.707 0.366 -19.509 1.00 97.56 186 ALA A O 1
ATOM 1462 N N . VAL A 1 187 ? -5.613 -0.921 -17.663 1.00 97.56 187 VAL A N 1
ATOM 1463 C CA . VAL A 1 187 ? -4.223 -0.580 -17.307 1.00 97.56 187 VAL A CA 1
ATOM 1464 C C . VAL A 1 187 ? -3.178 -1.348 -18.120 1.00 97.56 187 VAL A C 1
ATOM 1466 O O . VAL A 1 187 ? -2.005 -0.962 -18.115 1.00 97.56 187 VAL A O 1
ATOM 1469 N N . PHE A 1 188 ? -3.575 -2.401 -18.840 1.00 97.69 188 PHE A N 1
ATOM 1470 C CA . PHE A 1 188 ? -2.673 -3.229 -19.640 1.00 97.69 188 PHE A CA 1
ATOM 1471 C C . PHE A 1 188 ? -1.872 -2.391 -20.646 1.00 97.69 188 PHE A C 1
ATOM 1473 O O . PHE A 1 188 ? -2.428 -1.629 -21.444 1.00 97.69 188 PHE A O 1
ATOM 1480 N N . ARG A 1 189 ? -0.537 -2.534 -20.617 1.00 96.38 189 ARG A N 1
ATOM 1481 C CA . ARG A 1 189 ? 0.403 -1.767 -21.465 1.00 96.38 189 ARG A CA 1
ATOM 1482 C C . ARG A 1 189 ? 0.202 -0.245 -21.404 1.00 96.38 189 ARG A C 1
ATOM 1484 O O . ARG A 1 189 ? 0.468 0.463 -22.381 1.00 96.38 189 ARG A O 1
ATOM 1491 N N . LYS A 1 190 ? -0.253 0.282 -20.267 1.00 97.94 190 LYS A N 1
ATOM 1492 C CA . LYS A 1 190 ? -0.298 1.723 -20.014 1.00 97.94 190 LYS A CA 1
ATOM 1493 C C . LYS A 1 190 ? 0.973 2.168 -19.311 1.00 97.94 190 LYS A C 1
ATOM 1495 O O . LYS A 1 190 ? 1.404 1.575 -18.322 1.00 97.94 190 LYS A O 1
ATOM 1500 N N . TYR A 1 191 ? 1.563 3.239 -19.829 1.00 98.38 191 TYR A N 1
ATOM 1501 C CA . TYR A 1 191 ? 2.827 3.773 -19.341 1.00 98.38 191 TYR A CA 1
ATOM 1502 C C . TYR A 1 191 ? 2.694 5.256 -19.043 1.00 98.38 191 TYR A C 1
ATOM 1504 O O . TYR A 1 191 ? 2.108 5.996 -19.836 1.00 98.38 191 TYR A O 1
ATOM 1512 N N . ALA A 1 192 ? 3.280 5.684 -17.930 1.00 98.00 192 ALA A N 1
ATOM 1513 C CA . ALA A 1 192 ? 3.262 7.069 -17.486 1.00 98.00 192 ALA A CA 1
ATOM 1514 C C . ALA A 1 192 ? 4.685 7.597 -17.313 1.00 98.00 192 ALA A C 1
ATOM 1516 O O . ALA A 1 192 ? 5.565 6.912 -16.793 1.00 98.00 192 ALA A O 1
ATOM 1517 N N . LYS A 1 193 ? 4.910 8.833 -17.741 1.00 97.50 193 LYS A N 1
ATOM 1518 C CA . LYS A 1 193 ? 6.129 9.592 -17.512 1.00 97.50 193 LYS A CA 1
ATOM 1519 C C . LYS A 1 193 ? 5.974 10.389 -16.223 1.00 97.50 193 LYS A C 1
ATOM 1521 O O . LYS A 1 193 ? 5.167 11.313 -16.135 1.00 97.50 193 LYS A O 1
ATOM 1526 N N . LEU A 1 194 ? 6.796 10.048 -15.243 1.00 94.62 194 LEU A N 1
ATOM 1527 C CA . LEU A 1 194 ? 6.856 10.721 -13.957 1.00 94.62 194 LEU A CA 1
ATOM 1528 C C . LEU A 1 194 ? 7.570 12.076 -14.073 1.00 94.62 194 LEU A C 1
ATOM 1530 O O . LEU A 1 194 ? 8.268 12.375 -15.048 1.00 94.62 194 LEU A O 1
ATOM 1534 N N . HIS A 1 195 ? 7.444 12.896 -13.032 1.00 89.44 195 HIS A N 1
ATOM 1535 C CA . HIS A 1 195 ? 8.085 14.213 -12.952 1.00 89.44 195 HIS A CA 1
ATOM 1536 C C . HIS A 1 195 ? 9.626 14.140 -13.009 1.00 89.44 195 HIS A C 1
ATOM 1538 O O . HIS A 1 195 ? 10.275 15.058 -13.508 1.00 89.44 195 HIS A O 1
ATOM 1544 N N . ASN A 1 196 ? 10.218 13.025 -12.566 1.00 89.81 196 ASN A N 1
ATOM 1545 C CA . ASN A 1 196 ? 11.654 12.744 -12.660 1.00 89.81 196 ASN A CA 1
ATOM 1546 C C . ASN A 1 196 ? 12.092 12.208 -14.045 1.00 89.81 196 ASN A C 1
ATOM 1548 O O . ASN A 1 196 ? 13.244 11.814 -14.211 1.00 89.81 196 ASN A O 1
ATOM 1552 N N . LYS A 1 197 ? 11.197 12.218 -15.049 1.00 91.75 197 LYS A N 1
ATOM 1553 C CA . LYS A 1 197 ? 11.404 11.731 -16.431 1.00 91.75 197 LYS A CA 1
ATOM 1554 C C . LYS A 1 197 ? 11.584 10.214 -16.568 1.00 91.75 197 LYS A C 1
ATOM 1556 O O . LYS A 1 197 ? 11.853 9.734 -17.680 1.00 91.75 197 LYS A O 1
ATOM 1561 N N . GLU A 1 198 ? 11.420 9.462 -15.486 1.00 94.75 198 GLU A N 1
ATOM 1562 C CA . GLU A 1 198 ? 11.279 8.016 -15.579 1.00 94.75 198 GLU A CA 1
ATOM 1563 C C . GLU A 1 198 ? 9.930 7.665 -16.197 1.00 94.75 198 GLU A C 1
ATOM 1565 O O . GLU A 1 198 ? 8.953 8.400 -16.052 1.00 94.75 198 GLU A O 1
ATOM 1570 N N . VAL A 1 199 ? 9.900 6.568 -16.949 1.00 97.25 199 VAL A N 1
ATOM 1571 C CA . VAL A 1 199 ? 8.666 6.049 -17.542 1.00 97.25 199 VAL A CA 1
ATOM 1572 C C . VAL A 1 199 ? 8.366 4.731 -16.857 1.00 97.25 199 VAL A C 1
ATOM 1574 O O . VAL A 1 199 ? 9.230 3.858 -16.825 1.00 97.25 199 VAL A O 1
ATOM 1577 N N . VAL A 1 200 ? 7.171 4.605 -16.294 1.00 97.44 200 VAL A N 1
ATOM 1578 C CA . VAL A 1 200 ? 6.758 3.467 -15.468 1.00 97.44 200 VAL A CA 1
ATOM 1579 C C . VAL A 1 200 ? 5.564 2.742 -16.067 1.00 97.44 200 VAL A C 1
ATOM 1581 O O . VAL A 1 200 ? 4.758 3.344 -16.777 1.00 97.44 200 VAL A O 1
ATOM 1584 N N . SER A 1 201 ? 5.455 1.449 -15.770 1.00 98.19 201 SER A N 1
ATOM 1585 C CA . SER A 1 201 ? 4.280 0.630 -16.069 1.00 98.19 201 SER A CA 1
ATOM 1586 C C . SER A 1 201 ? 3.177 0.880 -15.040 1.00 98.19 201 SER A C 1
ATOM 1588 O O . SER A 1 201 ? 3.359 0.583 -13.856 1.00 98.19 201 SER A O 1
ATOM 1590 N N . LEU A 1 202 ? 2.032 1.409 -15.489 1.00 98.25 202 LEU A N 1
ATOM 1591 C CA . LEU A 1 202 ? 0.847 1.554 -14.637 1.00 98.25 202 LEU A CA 1
ATOM 1592 C C . LEU A 1 202 ? 0.231 0.196 -14.304 1.00 98.25 202 LEU A C 1
ATOM 1594 O O . LEU A 1 202 ? -0.244 0.021 -13.192 1.00 98.25 202 LEU A O 1
ATOM 1598 N N . GLU A 1 203 ? 0.302 -0.769 -15.223 1.00 98.12 203 GLU A N 1
ATOM 1599 C CA . GLU A 1 203 ? -0.123 -2.154 -14.992 1.00 98.12 203 GLU A CA 1
ATOM 1600 C C . GLU A 1 203 ? 0.608 -2.776 -13.799 1.00 98.12 203 GLU A C 1
ATOM 1602 O O . GLU A 1 203 ? -0.022 -3.314 -12.893 1.00 98.12 203 GLU A O 1
ATOM 1607 N N . LEU A 1 204 ? 1.940 -2.653 -13.768 1.00 97.94 204 LEU A N 1
ATOM 1608 C CA . LEU A 1 204 ? 2.743 -3.228 -12.691 1.00 97.94 204 LEU A CA 1
ATOM 1609 C C . LEU A 1 204 ? 2.424 -2.552 -11.354 1.00 97.94 204 LEU A C 1
ATOM 1611 O O . LEU A 1 204 ? 2.223 -3.234 -10.355 1.00 97.94 204 LEU A O 1
ATOM 1615 N N . LEU A 1 205 ? 2.356 -1.218 -11.336 1.00 97.19 205 LEU A N 1
ATOM 1616 C CA . LEU A 1 205 ? 2.016 -0.457 -10.131 1.00 97.19 205 LEU A CA 1
ATOM 1617 C C . LEU A 1 205 ? 0.598 -0.764 -9.628 1.00 97.19 205 LEU A C 1
ATOM 1619 O O . LEU A 1 205 ? 0.395 -0.903 -8.425 1.00 97.19 205 LEU A O 1
ATOM 1623 N N . PHE A 1 206 ? -0.370 -0.906 -10.535 1.00 98.00 206 PHE A N 1
ATOM 1624 C CA . PHE A 1 206 ? -1.729 -1.314 -10.191 1.00 98.00 206 PHE A CA 1
ATOM 1625 C C . PHE A 1 206 ? -1.739 -2.712 -9.572 1.00 98.00 206 PHE A C 1
ATOM 1627 O O . PHE A 1 206 ? -2.324 -2.888 -8.510 1.00 98.00 206 PHE A O 1
ATOM 1634 N N . ASN A 1 207 ? -1.055 -3.685 -10.180 1.00 98.06 207 ASN A N 1
ATOM 1635 C CA . ASN A 1 207 ? -1.019 -5.051 -9.661 1.00 98.06 207 ASN A CA 1
ATOM 1636 C C . ASN A 1 207 ? -0.341 -5.124 -8.284 1.00 98.06 207 ASN A C 1
ATOM 1638 O O . ASN A 1 207 ? -0.764 -5.903 -7.437 1.00 98.06 207 ASN A O 1
ATOM 1642 N N . VAL A 1 208 ? 0.649 -4.269 -8.007 1.00 96.25 208 VAL A N 1
ATOM 1643 C CA . VAL A 1 208 ? 1.220 -4.141 -6.654 1.00 96.25 208 VAL A CA 1
ATOM 1644 C C . VAL A 1 208 ? 0.170 -3.629 -5.668 1.00 96.25 208 VAL A C 1
ATOM 1646 O O . VAL A 1 208 ? -0.065 -4.272 -4.649 1.00 96.25 208 VAL A O 1
ATOM 1649 N N . ALA A 1 209 ? -0.499 -2.517 -5.984 1.00 96.06 209 ALA A N 1
ATOM 1650 C CA . ALA A 1 209 ? -1.562 -1.954 -5.149 1.00 96.06 209 ALA A CA 1
ATOM 1651 C C . ALA A 1 209 ? -2.708 -2.954 -4.906 1.00 96.06 209 ALA A C 1
ATOM 1653 O O . ALA A 1 209 ? -3.218 -3.072 -3.791 1.00 96.06 209 ALA A O 1
ATOM 1654 N N . PHE A 1 210 ? -3.090 -3.698 -5.947 1.00 97.25 210 PHE A N 1
ATOM 1655 C CA . PHE A 1 210 ? -4.108 -4.740 -5.894 1.00 97.25 210 PHE A CA 1
ATOM 1656 C C . PHE A 1 210 ? -3.730 -5.841 -4.912 1.00 97.25 210 PHE A C 1
ATOM 1658 O O . PHE A 1 210 ? -4.514 -6.161 -4.023 1.00 97.25 210 PHE A O 1
ATOM 1665 N N . GLU A 1 211 ? -2.520 -6.383 -5.025 1.00 95.69 211 GLU A N 1
ATOM 1666 C CA . GLU A 1 211 ? -2.039 -7.443 -4.144 1.00 95.69 211 GLU A CA 1
ATOM 1667 C C . GLU A 1 211 ? -1.903 -6.976 -2.689 1.00 95.69 211 GLU A C 1
ATOM 1669 O O . GLU A 1 211 ? -2.280 -7.702 -1.767 1.00 95.69 211 GLU A O 1
ATOM 1674 N N . GLN A 1 212 ? -1.458 -5.736 -2.464 1.00 93.62 212 GLN A N 1
ATOM 1675 C CA . GLN A 1 212 ? -1.423 -5.138 -1.126 1.00 93.62 212 GLN A CA 1
ATOM 1676 C C . GLN A 1 212 ? -2.816 -5.062 -0.501 1.00 93.62 212 GLN A C 1
ATOM 1678 O O . GLN A 1 212 ? -3.032 -5.571 0.601 1.00 93.62 212 GLN A O 1
ATOM 1683 N N . ALA A 1 213 ? -3.773 -4.478 -1.224 1.00 95.25 213 ALA A N 1
ATOM 1684 C CA . ALA A 1 213 ? -5.148 -4.347 -0.759 1.00 95.25 213 ALA A CA 1
ATOM 1685 C C . ALA A 1 213 ? -5.824 -5.716 -0.574 1.00 95.25 213 ALA A C 1
ATOM 1687 O O . ALA A 1 213 ? -6.569 -5.914 0.386 1.00 95.25 213 ALA A O 1
ATOM 1688 N N . ARG A 1 214 ? -5.542 -6.683 -1.458 1.00 95.56 214 ARG A N 1
ATOM 1689 C CA . ARG A 1 214 ? -6.067 -8.050 -1.371 1.00 95.56 214 ARG A CA 1
ATOM 1690 C C . ARG A 1 214 ? -5.591 -8.738 -0.099 1.00 95.56 214 ARG A C 1
ATOM 1692 O O . ARG A 1 214 ? -6.415 -9.271 0.643 1.00 95.56 214 ARG A O 1
ATOM 1699 N N . ASN A 1 215 ? -4.286 -8.700 0.162 1.00 93.00 215 ASN A N 1
ATOM 1700 C CA . ASN A 1 215 ? -3.688 -9.324 1.340 1.00 93.00 215 ASN A CA 1
ATOM 1701 C C . ASN A 1 215 ? -4.212 -8.680 2.629 1.00 93.00 215 ASN A C 1
ATOM 1703 O O . ASN A 1 215 ? -4.580 -9.389 3.567 1.00 93.00 215 ASN A O 1
ATOM 1707 N N . GLU A 1 216 ? -4.309 -7.348 2.654 1.00 93.81 216 GLU A N 1
ATOM 1708 C CA . GLU A 1 216 ? -4.826 -6.606 3.801 1.00 93.81 216 GLU A CA 1
ATOM 1709 C C . GLU A 1 216 ? -6.301 -6.926 4.077 1.00 93.81 216 GLU A C 1
ATOM 1711 O O . GLU A 1 216 ? -6.636 -7.378 5.174 1.00 93.81 216 GLU A O 1
ATOM 1716 N N . PHE A 1 217 ? -7.194 -6.762 3.095 1.00 95.44 217 PHE A N 1
ATOM 1717 C CA . PHE A 1 217 ? -8.621 -7.003 3.320 1.00 95.44 217 PHE A CA 1
ATOM 1718 C C . PHE A 1 217 ? -8.947 -8.469 3.566 1.00 95.44 217 PHE A C 1
ATOM 1720 O O . PHE A 1 217 ? -9.816 -8.750 4.386 1.00 95.44 217 PHE A O 1
ATOM 1727 N N . SER A 1 218 ? -8.234 -9.407 2.940 1.00 93.88 218 SER A N 1
ATOM 1728 C CA . SER A 1 218 ? -8.414 -10.830 3.240 1.00 93.88 218 SER A CA 1
ATOM 1729 C C . SER A 1 218 ? -8.079 -11.140 4.702 1.00 93.88 218 SER A C 1
ATOM 1731 O O . SER A 1 218 ? -8.811 -11.881 5.360 1.00 93.88 218 SER A O 1
ATOM 1733 N N . ALA A 1 219 ? -7.001 -10.557 5.239 1.00 93.06 219 ALA A N 1
ATOM 1734 C CA . ALA A 1 219 ? -6.641 -10.723 6.644 1.00 93.06 219 ALA A CA 1
ATOM 1735 C C . ALA A 1 219 ? -7.663 -10.055 7.580 1.00 93.06 219 ALA A C 1
ATOM 1737 O O . ALA A 1 219 ? -8.077 -10.665 8.565 1.00 93.06 219 ALA A O 1
ATOM 1738 N N . LEU A 1 220 ? -8.106 -8.832 7.271 1.00 95.50 220 LEU A N 1
ATOM 1739 C CA . LEU A 1 220 ? -9.073 -8.094 8.094 1.00 95.50 220 LEU A CA 1
ATOM 1740 C C . LEU A 1 220 ? -10.463 -8.746 8.103 1.00 95.50 220 LEU A C 1
ATOM 1742 O O . LEU A 1 220 ? -11.073 -8.856 9.166 1.00 95.50 220 LEU A O 1
ATOM 1746 N N . GLU A 1 221 ? -10.950 -9.227 6.958 1.00 95.69 221 GLU A N 1
ATOM 1747 C CA . GLU A 1 221 ? -12.228 -9.942 6.870 1.00 95.69 221 GLU A CA 1
ATOM 1748 C C . GLU A 1 221 ? -12.201 -11.242 7.685 1.00 95.69 221 GLU A C 1
ATOM 1750 O O . GLU A 1 221 ? -13.197 -11.566 8.333 1.00 95.69 221 GLU A O 1
ATOM 1755 N N . ALA A 1 222 ? -11.071 -11.958 7.712 1.00 93.75 222 ALA A N 1
ATOM 1756 C CA . ALA A 1 222 ? -10.904 -13.151 8.543 1.00 93.75 222 ALA A CA 1
ATOM 1757 C C . ALA A 1 222 ? -10.780 -12.818 10.040 1.00 93.75 222 ALA A C 1
ATOM 1759 O O . ALA A 1 222 ? -11.294 -13.549 10.887 1.00 93.75 222 ALA A O 1
ATOM 1760 N N . LEU A 1 223 ? -10.094 -11.722 10.371 1.00 93.75 223 LEU A N 1
ATOM 1761 C CA . LEU A 1 223 ? -9.772 -11.353 11.745 1.00 93.75 223 LEU A CA 1
ATOM 1762 C C . LEU A 1 223 ? -10.940 -10.697 12.495 1.00 93.75 223 LEU A C 1
ATOM 1764 O O . LEU A 1 223 ? -11.044 -10.852 13.713 1.00 93.75 223 LEU A O 1
ATOM 1768 N N . CYS A 1 224 ? -11.800 -9.963 11.789 1.00 96.12 224 CYS A N 1
ATOM 1769 C CA . CYS A 1 224 ? -12.834 -9.116 12.381 1.00 96.12 224 CYS A CA 1
ATOM 1770 C C . CYS A 1 224 ? -14.256 -9.599 12.030 1.00 96.12 224 CYS A C 1
ATOM 1772 O O . CYS A 1 224 ? -14.994 -8.861 11.372 1.00 96.12 224 CYS A O 1
ATOM 1774 N N . PRO A 1 225 ? -14.699 -10.798 12.461 1.00 96.00 225 PRO A N 1
ATOM 1775 C CA . PRO A 1 225 ? -16.044 -11.308 12.164 1.00 96.00 225 PRO A CA 1
ATOM 1776 C C . PRO A 1 225 ? -17.182 -10.453 12.750 1.00 96.00 225 PRO A C 1
ATOM 1778 O O . PRO A 1 225 ? -18.301 -10.483 12.247 1.00 96.00 225 PRO A O 1
ATOM 1781 N N . GLN A 1 226 ? -16.910 -9.670 13.796 1.00 95.31 226 GLN A N 1
ATOM 1782 C CA . GLN A 1 226 ? -17.822 -8.671 14.370 1.00 95.31 226 GLN A CA 1
ATOM 1783 C C . GLN A 1 226 ? -17.964 -7.405 13.507 1.00 95.31 226 GLN A C 1
ATOM 1785 O O . GLN A 1 226 ? -18.776 -6.531 13.799 1.00 95.31 226 GLN A O 1
ATOM 1790 N N . GLY A 1 227 ? -17.180 -7.300 12.438 1.00 97.31 227 GLY A N 1
ATOM 1791 C CA . GLY A 1 227 ? -17.083 -6.131 11.585 1.00 97.31 227 GLY A CA 1
ATOM 1792 C C . GLY A 1 227 ? -15.966 -5.174 11.986 1.00 97.31 227 GLY A C 1
ATOM 1793 O O . GLY A 1 227 ? -15.418 -5.239 13.090 1.00 97.31 227 GLY A O 1
ATOM 1794 N N . TYR A 1 228 ? -15.609 -4.276 11.069 1.00 98.19 228 TYR A N 1
ATOM 1795 C CA . TYR A 1 228 ? -14.539 -3.310 11.294 1.00 98.19 228 TYR A CA 1
ATOM 1796 C C . TYR A 1 228 ? -14.758 -1.949 10.617 1.00 98.19 228 TYR A C 1
ATOM 1798 O O . TYR A 1 228 ? -15.402 -1.824 9.571 1.00 98.19 228 TYR A O 1
ATOM 1806 N N . VAL A 1 229 ? -14.196 -0.920 11.251 1.00 98.00 229 VAL A N 1
ATOM 1807 C CA . VAL A 1 229 ? -14.059 0.450 10.750 1.00 98.00 229 VAL A CA 1
ATOM 1808 C C . VAL A 1 229 ? -12.624 0.609 10.276 1.00 98.00 229 VAL A C 1
ATOM 1810 O O . VAL A 1 229 ? -11.704 0.699 11.086 1.00 98.00 229 VAL A O 1
ATOM 1813 N N . TYR A 1 230 ? -12.430 0.607 8.963 1.00 97.56 230 TYR A N 1
ATOM 1814 C CA . TYR A 1 230 ? -11.119 0.757 8.352 1.00 97.56 230 TYR A CA 1
ATOM 1815 C C . TYR A 1 230 ? -10.790 2.231 8.178 1.00 97.56 230 TYR A C 1
ATOM 1817 O O . TYR A 1 230 ? -11.546 2.960 7.541 1.00 97.56 230 TYR A O 1
ATOM 1825 N N . THR A 1 231 ? -9.671 2.678 8.737 1.00 95.19 231 THR A N 1
ATOM 1826 C CA . THR A 1 231 ? -9.113 3.993 8.411 1.00 95.19 231 THR A CA 1
ATOM 1827 C C . THR A 1 231 ? -8.043 3.840 7.343 1.00 95.19 231 THR A C 1
ATOM 1829 O O . THR A 1 231 ? -7.391 2.813 7.318 1.00 95.19 231 THR A O 1
ATOM 1832 N N . TYR A 1 232 ? -7.852 4.838 6.484 1.00 92.31 232 TYR A N 1
ATOM 1833 C CA . TYR A 1 232 ? -6.768 4.878 5.504 1.00 92.31 232 TYR A CA 1
ATOM 1834 C C . TYR A 1 232 ? -6.132 6.265 5.519 1.00 92.31 232 TYR A C 1
ATOM 1836 O O . TYR A 1 232 ? -6.804 7.263 5.243 1.00 92.31 232 TYR A O 1
ATOM 1844 N N . ASP A 1 233 ? -4.849 6.339 5.858 1.00 86.50 233 ASP A N 1
ATOM 1845 C CA . ASP A 1 233 ? -4.045 7.548 5.694 1.00 86.50 233 ASP A CA 1
ATOM 1846 C C . ASP A 1 233 ? -3.287 7.448 4.367 1.00 86.50 233 ASP A C 1
ATOM 1848 O O . ASP A 1 233 ? -2.613 6.444 4.160 1.00 86.50 233 ASP A O 1
ATOM 1852 N N . PRO A 1 234 ? -3.387 8.429 3.454 1.00 80.81 234 PRO A N 1
ATOM 1853 C CA . PRO A 1 234 ? -2.740 8.366 2.148 1.00 80.81 234 PRO A CA 1
ATOM 1854 C C . PRO A 1 234 ? -1.216 8.329 2.271 1.00 80.81 234 PRO A C 1
ATOM 1856 O O . PRO A 1 234 ? -0.650 8.702 3.301 1.00 80.81 234 PRO A O 1
ATOM 1859 N N . ALA A 1 235 ? -0.545 7.916 1.193 1.00 75.12 235 ALA A N 1
ATOM 1860 C CA . ALA A 1 235 ? 0.913 7.894 1.152 1.00 75.12 235 ALA A CA 1
ATOM 1861 C C . ALA A 1 235 ? 1.496 9.264 1.562 1.00 75.12 235 ALA A C 1
ATOM 1863 O O . ALA A 1 235 ? 1.057 10.315 1.088 1.00 75.12 235 ALA A O 1
ATOM 1864 N N . SER A 1 236 ? 2.470 9.226 2.476 1.00 64.81 236 SER A N 1
ATOM 1865 C CA . SER A 1 236 ? 3.042 10.393 3.155 1.00 64.81 236 SER A CA 1
ATOM 1866 C C . SER A 1 236 ? 3.697 11.411 2.201 1.00 64.81 236 SER A C 1
ATOM 1868 O O . SER A 1 236 ? 4.027 11.111 1.051 1.00 64.81 236 SER A O 1
ATOM 1870 N N . ILE A 1 237 ? 3.988 12.607 2.731 1.00 55.03 237 ILE A N 1
ATOM 1871 C CA . ILE A 1 237 ? 4.867 13.636 2.141 1.00 55.03 237 ILE A CA 1
ATOM 1872 C C . ILE A 1 237 ? 6.244 13.100 1.701 1.00 55.03 237 ILE A C 1
ATOM 1874 O O . ILE A 1 237 ? 6.935 13.755 0.924 1.00 55.03 237 ILE A O 1
ATOM 1878 N N . PHE A 1 238 ? 6.637 11.913 2.172 1.00 60.38 238 PHE A N 1
ATOM 1879 C CA . PHE A 1 238 ? 7.877 11.232 1.799 1.00 60.38 238 PHE A CA 1
ATOM 1880 C C . PHE A 1 238 ? 7.812 10.486 0.457 1.00 60.38 238 PHE A C 1
ATOM 1882 O O . PHE A 1 238 ? 8.840 10.003 -0.006 1.00 60.38 238 PHE A O 1
ATOM 1889 N N . ALA A 1 239 ? 6.655 10.400 -0.211 1.00 72.69 239 ALA A N 1
ATOM 1890 C CA . ALA A 1 239 ? 6.601 9.899 -1.585 1.00 72.69 239 ALA A CA 1
ATOM 1891 C C . ALA A 1 239 ? 7.330 10.876 -2.529 1.00 72.69 239 ALA A C 1
ATOM 1893 O O . ALA A 1 239 ? 6.826 11.951 -2.886 1.00 72.69 239 ALA A O 1
ATOM 1894 N N . LEU A 1 240 ? 8.560 10.519 -2.905 1.00 77.81 240 LEU A N 1
ATOM 1895 C CA . LEU A 1 240 ? 9.442 11.378 -3.680 1.00 77.81 240 LEU A CA 1
ATOM 1896 C C . LEU A 1 240 ? 9.258 11.209 -5.186 1.00 77.81 240 LEU A C 1
ATOM 1898 O O . LEU A 1 240 ? 9.079 12.230 -5.852 1.00 77.81 240 LEU A O 1
ATOM 1902 N N . ALA A 1 241 ? 9.323 9.986 -5.721 1.00 85.56 241 ALA A N 1
ATOM 1903 C CA . ALA A 1 241 ? 9.500 9.737 -7.150 1.00 85.56 241 ALA A CA 1
ATOM 1904 C C . ALA A 1 241 ? 8.194 9.464 -7.912 1.00 85.56 241 ALA A C 1
ATOM 1906 O O . ALA A 1 241 ? 8.058 9.925 -9.046 1.00 85.56 241 ALA A O 1
ATOM 1907 N N . ILE A 1 242 ? 7.220 8.789 -7.305 1.00 88.50 242 ILE A N 1
ATOM 1908 C CA . ILE A 1 242 ? 5.895 8.537 -7.900 1.00 88.50 242 ILE A CA 1
ATOM 1909 C C . ILE A 1 242 ? 4.909 9.644 -7.511 1.00 88.50 242 ILE A C 1
ATOM 1911 O O . ILE A 1 242 ? 4.127 10.060 -8.359 1.00 88.50 242 ILE A O 1
ATOM 1915 N N . LYS A 1 243 ? 5.041 10.200 -6.295 1.00 87.31 243 LYS A N 1
ATOM 1916 C CA . LYS A 1 243 ? 4.158 11.202 -5.653 1.00 87.31 243 LYS A CA 1
ATOM 1917 C C . LYS A 1 243 ? 2.805 10.655 -5.155 1.00 87.31 243 LYS A C 1
ATOM 1919 O O . LYS A 1 243 ? 2.243 9.746 -5.766 1.00 87.31 243 LYS A O 1
ATOM 1924 N N . PRO A 1 244 ? 2.232 11.249 -4.084 1.00 88.38 244 PRO A N 1
ATOM 1925 C CA . PRO A 1 244 ? 0.994 10.760 -3.470 1.00 88.38 244 PRO A CA 1
ATOM 1926 C C . PRO A 1 244 ? -0.241 10.675 -4.387 1.00 88.38 244 PRO A C 1
ATOM 1928 O O . PRO A 1 244 ? -0.915 9.650 -4.328 1.00 88.38 244 PRO A O 1
ATOM 1931 N N . PRO A 1 245 ? -0.559 11.658 -5.261 1.00 91.94 245 PRO A N 1
ATOM 1932 C CA . PRO A 1 245 ? -1.807 11.614 -6.036 1.00 91.94 245 PRO A CA 1
ATOM 1933 C C . PRO A 1 245 ? -1.932 10.396 -6.959 1.00 91.94 245 PRO A C 1
ATOM 1935 O O . PRO A 1 245 ? -3.021 9.839 -7.113 1.00 91.94 245 PRO A O 1
ATOM 1938 N N . LEU A 1 246 ? -0.814 9.961 -7.553 1.00 93.75 246 LEU A N 1
ATOM 1939 C CA . LEU A 1 246 ? -0.778 8.774 -8.405 1.00 93.75 246 LEU A CA 1
ATOM 1940 C C . LEU A 1 246 ? -0.891 7.490 -7.570 1.00 93.75 246 LEU A C 1
ATOM 1942 O O . LEU A 1 246 ? -1.668 6.606 -7.919 1.00 93.75 246 LEU A O 1
ATOM 1946 N N . LEU A 1 247 ? -0.184 7.414 -6.437 1.00 92.75 247 LEU A N 1
ATOM 1947 C CA . LEU A 1 247 ? -0.269 6.285 -5.498 1.00 92.75 247 LEU A CA 1
ATOM 1948 C C . LEU A 1 247 ? -1.692 6.097 -4.951 1.00 92.75 247 LEU A C 1
ATOM 1950 O O . LEU A 1 247 ? -2.201 4.978 -4.934 1.00 92.75 247 LEU A O 1
ATOM 1954 N N . ASN A 1 248 ? -2.356 7.189 -4.566 1.00 93.25 248 ASN A N 1
ATOM 1955 C CA . ASN A 1 248 ? -3.730 7.161 -4.066 1.00 93.25 248 ASN A CA 1
ATOM 1956 C C . ASN A 1 248 ? -4.697 6.635 -5.133 1.00 93.25 248 ASN A C 1
ATOM 1958 O O . ASN A 1 248 ? -5.505 5.758 -4.843 1.00 93.25 248 ASN A O 1
ATOM 1962 N N . ARG A 1 249 ? -4.596 7.114 -6.382 1.00 95.50 249 ARG A N 1
ATOM 1963 C CA . ARG A 1 249 ? -5.438 6.625 -7.487 1.00 95.50 249 ARG A CA 1
ATOM 1964 C C . ARG A 1 249 ? -5.192 5.155 -7.796 1.00 95.50 249 ARG A C 1
ATOM 1966 O O . ARG A 1 249 ? -6.156 4.430 -8.012 1.00 95.50 249 ARG A O 1
ATOM 1973 N N . LEU A 1 250 ? -3.945 4.686 -7.755 1.00 96.62 250 LEU A N 1
ATOM 1974 C CA . LEU A 1 250 ? -3.630 3.262 -7.918 1.00 96.62 250 LEU A CA 1
ATOM 1975 C C . LEU A 1 250 ? -4.290 2.410 -6.823 1.00 96.62 250 LEU A C 1
ATOM 1977 O O . LEU A 1 250 ? -4.936 1.414 -7.138 1.00 96.62 250 LEU A O 1
ATOM 1981 N N . MET A 1 251 ? -4.209 2.836 -5.558 1.00 95.44 251 MET A N 1
ATOM 1982 C CA . MET A 1 251 ? -4.860 2.143 -4.437 1.00 95.44 251 MET A CA 1
ATOM 1983 C C . MET A 1 251 ? -6.390 2.167 -4.538 1.00 95.44 251 MET A C 1
ATOM 1985 O O . MET A 1 251 ? -7.035 1.147 -4.328 1.00 95.44 251 MET A O 1
ATOM 1989 N N . ILE A 1 252 ? -6.991 3.292 -4.929 1.00 97.06 252 ILE A N 1
ATOM 1990 C CA . ILE A 1 252 ? -8.447 3.386 -5.130 1.00 97.06 252 ILE A CA 1
ATOM 1991 C C . ILE A 1 252 ? -8.897 2.517 -6.310 1.00 97.06 252 ILE A C 1
ATOM 1993 O O . ILE A 1 252 ? -9.936 1.862 -6.236 1.00 97.06 252 ILE A O 1
ATOM 1997 N N . THR A 1 253 ? -8.094 2.455 -7.373 1.00 98.19 253 THR A N 1
ATOM 1998 C CA . THR A 1 253 ? -8.322 1.558 -8.513 1.00 98.19 253 THR A CA 1
ATOM 1999 C C . THR A 1 253 ? -8.284 0.094 -8.060 1.00 98.19 253 THR A C 1
ATOM 2001 O O . THR A 1 253 ? -9.174 -0.679 -8.408 1.00 98.19 253 THR A O 1
ATOM 2004 N N . ALA A 1 254 ? -7.327 -0.281 -7.208 1.00 97.75 254 ALA A N 1
ATOM 2005 C CA . ALA A 1 254 ? -7.271 -1.601 -6.578 1.00 97.75 254 ALA A CA 1
ATOM 2006 C C . ALA A 1 254 ? -8.499 -1.894 -5.698 1.00 97.75 254 ALA A C 1
ATOM 2008 O O . ALA A 1 254 ? -9.084 -2.973 -5.800 1.00 97.75 254 ALA A O 1
ATOM 2009 N N . PHE A 1 255 ? -8.947 -0.935 -4.881 1.00 97.50 255 PHE A N 1
ATOM 2010 C CA . PHE A 1 255 ? -10.167 -1.083 -4.077 1.00 97.50 255 PHE A CA 1
ATOM 2011 C C . PHE A 1 255 ? -11.396 -1.312 -4.947 1.00 97.50 255 PHE A C 1
ATOM 2013 O O . PHE A 1 255 ? -12.228 -2.158 -4.619 1.00 97.50 255 PHE A O 1
ATOM 2020 N N . LYS A 1 256 ? -11.495 -0.592 -6.067 1.00 98.06 256 LYS A N 1
ATOM 2021 C CA . LYS A 1 256 ? -12.571 -0.776 -7.034 1.00 98.06 256 LYS A CA 1
ATOM 2022 C C . LYS A 1 256 ? -12.546 -2.170 -7.640 1.00 98.06 256 LYS A C 1
ATOM 2024 O O . LYS A 1 256 ? -13.591 -2.812 -7.709 1.00 98.06 256 LYS A O 1
ATOM 2029 N N . ASP A 1 257 ? -11.379 -2.647 -8.060 1.00 97.94 257 ASP A N 1
ATOM 2030 C CA . ASP A 1 257 ? -11.260 -3.973 -8.663 1.00 97.94 257 ASP A CA 1
ATOM 2031 C C . ASP A 1 257 ? -11.652 -5.069 -7.666 1.00 97.94 257 ASP A C 1
ATOM 2033 O O . ASP A 1 257 ? -12.516 -5.900 -7.947 1.00 97.94 257 ASP A O 1
ATOM 2037 N N . LEU A 1 258 ? -11.143 -4.996 -6.434 1.00 97.19 258 LEU A N 1
ATOM 2038 C CA . LEU A 1 258 ? -11.543 -5.915 -5.370 1.00 97.19 258 LEU A CA 1
ATOM 2039 C C . LEU A 1 258 ? -13.046 -5.842 -5.082 1.00 97.19 258 LEU A C 1
ATOM 2041 O O . LEU A 1 258 ? -13.689 -6.883 -4.983 1.00 97.19 258 LEU A O 1
ATOM 2045 N N . SER A 1 259 ? -13.615 -4.639 -5.004 1.00 96.69 259 SER A N 1
ATOM 2046 C CA . SER A 1 259 ? -15.047 -4.402 -4.786 1.00 96.69 259 SER A CA 1
ATOM 2047 C C . SER A 1 259 ? -15.925 -4.922 -5.934 1.00 96.69 259 SER A C 1
ATOM 2049 O O . SER A 1 259 ? -17.050 -5.368 -5.711 1.00 96.69 259 SER A O 1
ATOM 2051 N N . ASN A 1 260 ? -15.420 -4.910 -7.169 1.00 95.44 260 ASN A N 1
ATOM 2052 C CA . ASN A 1 260 ? -16.130 -5.432 -8.335 1.00 95.44 260 ASN A CA 1
ATOM 2053 C C . ASN A 1 260 ? -16.301 -6.953 -8.295 1.00 95.44 260 ASN A C 1
ATOM 2055 O O . ASN A 1 260 ? -17.319 -7.449 -8.780 1.00 95.44 260 ASN A O 1
ATOM 2059 N N . TYR A 1 261 ? -15.329 -7.672 -7.729 1.00 94.00 261 TYR A N 1
ATOM 2060 C CA . TYR A 1 261 ? -15.294 -9.138 -7.738 1.00 94.00 261 TYR A CA 1
ATOM 2061 C C . TYR A 1 261 ? -15.532 -9.783 -6.366 1.00 94.00 261 TYR A C 1
ATOM 2063 O O . TYR A 1 261 ? -15.749 -10.991 -6.297 1.00 94.00 261 TYR A O 1
ATOM 2071 N N . ASN A 1 262 ? -15.534 -9.005 -5.281 1.00 94.06 262 ASN A N 1
ATOM 2072 C CA . ASN A 1 262 ? -15.680 -9.500 -3.913 1.00 94.06 262 ASN A CA 1
ATOM 2073 C C . ASN A 1 262 ? -16.741 -8.716 -3.128 1.00 94.06 262 ASN A C 1
ATOM 2075 O O . ASN A 1 262 ? -17.197 -7.641 -3.521 1.00 94.06 262 ASN A O 1
ATOM 2079 N N . GLN A 1 263 ? -17.146 -9.279 -1.990 1.00 94.88 263 GLN A N 1
ATOM 2080 C CA . GLN A 1 263 ? -17.990 -8.608 -1.004 1.00 94.88 263 GLN A CA 1
ATOM 2081 C C . GLN A 1 263 ? -17.236 -8.527 0.319 1.00 94.88 263 GLN A C 1
ATOM 2083 O O . GLN A 1 263 ? -16.874 -9.565 0.876 1.00 94.88 263 GLN A O 1
ATOM 2088 N N . PHE A 1 264 ? -17.035 -7.312 0.821 1.00 96.00 264 PHE A N 1
ATOM 2089 C CA . PHE A 1 264 ? -16.469 -7.057 2.142 1.00 96.00 264 PHE A CA 1
ATOM 2090 C C . PHE A 1 264 ? -17.598 -7.152 3.169 1.00 96.00 264 PHE A C 1
ATOM 2092 O O . PHE A 1 264 ? -18.351 -6.205 3.391 1.00 96.00 264 PHE A O 1
ATOM 2099 N N . LYS A 1 265 ? -17.790 -8.345 3.733 1.00 95.56 265 LYS A N 1
ATOM 2100 C CA . LYS A 1 265 ? -18.935 -8.656 4.606 1.00 95.56 265 LYS A CA 1
ATOM 2101 C C . LYS A 1 265 ? -18.804 -7.953 5.955 1.00 95.56 265 LYS A C 1
ATOM 2103 O O . LYS A 1 265 ? -19.805 -7.567 6.576 1.00 95.56 265 LYS A O 1
ATOM 2108 N N . ASN A 1 266 ? -17.565 -7.806 6.410 1.00 97.56 266 ASN A N 1
ATOM 2109 C CA . ASN A 1 266 ? -17.238 -7.330 7.740 1.00 97.56 266 ASN A CA 1
ATOM 2110 C C . ASN A 1 266 ? -16.870 -5.840 7.740 1.00 97.56 266 ASN A C 1
ATOM 2112 O O . ASN A 1 266 ? -17.113 -5.167 8.743 1.00 97.56 266 ASN A O 1
ATOM 2116 N N . LEU A 1 267 ? -16.404 -5.276 6.625 1.00 98.19 267 LEU A N 1
ATOM 2117 C CA . LEU A 1 267 ? -16.217 -3.828 6.496 1.00 98.19 267 LEU A CA 1
ATOM 2118 C C . LEU A 1 267 ? -17.537 -3.064 6.734 1.00 98.19 267 LEU A C 1
ATOM 2120 O O . LEU A 1 267 ? -18.536 -3.303 6.060 1.00 98.19 267 LEU A O 1
ATOM 2124 N N . LYS A 1 268 ? -17.549 -2.124 7.690 1.00 98.06 268 LYS A N 1
ATOM 2125 C CA . LYS A 1 268 ? -18.723 -1.277 8.009 1.00 98.06 268 LYS A CA 1
ATOM 2126 C C . LYS A 1 268 ? -18.536 0.171 7.589 1.00 98.06 268 LYS A C 1
ATOM 2128 O O . LYS A 1 268 ? -19.474 0.820 7.121 1.00 98.06 268 LYS A O 1
ATOM 2133 N N . ILE A 1 269 ? -17.323 0.679 7.777 1.00 98.06 269 ILE A N 1
ATOM 2134 C CA . ILE A 1 269 ? -16.945 2.042 7.422 1.00 98.06 269 ILE A CA 1
ATOM 2135 C C . ILE A 1 269 ? -15.556 2.005 6.798 1.00 98.06 269 ILE A C 1
ATOM 2137 O O . ILE A 1 269 ? -14.640 1.415 7.368 1.00 98.06 269 ILE A O 1
ATOM 2141 N N . PHE A 1 270 ? -15.411 2.679 5.664 1.00 97.75 270 PHE A N 1
ATOM 2142 C CA . PHE A 1 270 ? -14.136 3.047 5.076 1.00 97.75 270 PHE A CA 1
ATOM 2143 C C . PHE A 1 270 ? -13.916 4.548 5.304 1.00 97.75 270 PHE A C 1
ATOM 2145 O O . PHE A 1 270 ? -14.619 5.394 4.751 1.00 97.75 270 PHE A O 1
ATOM 2152 N N . ALA A 1 271 ? -12.937 4.887 6.130 1.00 95.75 271 ALA A N 1
ATOM 2153 C CA . ALA A 1 271 ? -12.638 6.245 6.549 1.00 95.75 271 ALA A CA 1
ATOM 2154 C C . ALA A 1 271 ? -11.308 6.717 5.954 1.00 95.75 271 ALA A C 1
ATOM 2156 O O . ALA A 1 271 ? -10.235 6.364 6.442 1.00 95.75 271 ALA A O 1
ATOM 2157 N N . PHE A 1 272 ? -11.371 7.534 4.905 1.00 93.62 272 PHE A N 1
ATOM 2158 C CA . PHE A 1 272 ? -10.185 8.033 4.206 1.00 93.62 272 PHE A CA 1
ATOM 2159 C C . PHE A 1 272 ? -9.763 9.394 4.765 1.00 93.62 272 PHE A C 1
ATOM 2161 O O . PHE A 1 272 ? -10.596 10.285 4.954 1.00 93.62 272 PHE A O 1
ATOM 2168 N N . ASN A 1 273 ? -8.468 9.579 5.010 1.00 88.88 273 ASN A N 1
ATOM 2169 C CA . ASN A 1 273 ? -7.913 10.865 5.412 1.00 88.88 273 ASN A CA 1
ATOM 2170 C C . ASN A 1 273 ? -7.581 11.725 4.181 1.00 88.88 273 ASN A C 1
ATOM 2172 O O . ASN A 1 273 ? -6.663 11.423 3.426 1.00 88.88 273 ASN A O 1
ATOM 2176 N N . ASN A 1 274 ? -8.332 12.797 3.950 1.00 84.62 274 ASN A N 1
ATOM 2177 C CA . ASN A 1 274 ? -8.261 13.581 2.713 1.00 84.62 274 ASN A CA 1
ATOM 2178 C C . ASN A 1 274 ? -7.330 14.807 2.789 1.00 84.62 274 ASN A C 1
ATOM 2180 O O . ASN A 1 274 ? -7.362 15.623 1.869 1.00 84.62 274 ASN A O 1
ATOM 2184 N N . TYR A 1 275 ? -6.488 14.946 3.828 1.00 78.44 275 TYR A N 1
ATOM 2185 C CA . TYR A 1 275 ? -5.625 16.133 3.992 1.00 78.44 275 TYR A CA 1
ATOM 2186 C C . TYR A 1 275 ? -4.729 16.411 2.776 1.00 78.44 275 TYR A C 1
ATOM 2188 O O . TYR A 1 275 ? -4.397 17.563 2.510 1.00 78.44 275 TYR A O 1
ATOM 2196 N N . ALA A 1 276 ? -4.315 15.365 2.052 1.00 75.25 276 ALA A N 1
ATOM 2197 C CA . ALA A 1 276 ? -3.412 15.482 0.910 1.00 75.25 276 ALA A CA 1
ATOM 2198 C C . ALA A 1 276 ? -4.141 15.804 -0.401 1.00 75.25 276 ALA A C 1
ATOM 2200 O O . ALA A 1 276 ? -3.526 16.332 -1.325 1.00 75.25 276 ALA A O 1
ATOM 2201 N N . GLU A 1 277 ? -5.427 15.462 -0.501 1.00 82.62 277 GLU A N 1
ATOM 2202 C CA . GLU A 1 277 ? -6.193 15.591 -1.738 1.00 82.62 277 GLU A CA 1
ATOM 2203 C C . GLU A 1 277 ? -7.688 15.802 -1.442 1.00 82.62 277 GLU A C 1
ATOM 2205 O O . GLU A 1 277 ? -8.466 14.842 -1.352 1.00 82.62 277 GLU A O 1
ATOM 2210 N N . PRO A 1 278 ? -8.116 17.068 -1.277 1.00 78.94 278 PRO A N 1
ATOM 2211 C CA . PRO A 1 278 ? -9.522 17.403 -1.101 1.00 78.94 278 PRO A CA 1
ATOM 2212 C C . PRO A 1 278 ? -10.348 16.903 -2.293 1.00 78.94 278 PRO A C 1
ATOM 2214 O O . PRO A 1 278 ? -10.018 17.175 -3.442 1.00 78.94 278 PRO A O 1
ATOM 2217 N N . GLY A 1 279 ? -11.433 16.175 -2.023 1.00 84.00 279 GLY A N 1
ATOM 2218 C CA . GLY A 1 279 ? -12.320 15.628 -3.059 1.00 84.00 279 GLY A CA 1
ATOM 2219 C C . GLY A 1 279 ? -12.087 14.156 -3.408 1.00 84.00 279 GLY A C 1
ATOM 2220 O O . GLY A 1 279 ? -13.006 13.530 -3.922 1.00 84.00 279 GLY A O 1
ATOM 2221 N N . ILE A 1 280 ? -10.956 13.552 -3.018 1.00 91.12 280 ILE A N 1
ATOM 2222 C CA . ILE A 1 280 ? -10.652 12.128 -3.281 1.00 91.12 280 ILE A CA 1
ATOM 2223 C C . ILE A 1 280 ? -11.730 11.160 -2.746 1.00 91.12 280 ILE A C 1
ATOM 2225 O O . ILE A 1 280 ? -11.915 10.061 -3.265 1.00 91.12 280 ILE A O 1
ATOM 2229 N N . LEU A 1 281 ? -12.494 11.576 -1.728 1.00 94.31 281 LEU A N 1
ATOM 2230 C CA . LEU A 1 281 ? -13.589 10.791 -1.151 1.00 94.31 281 LEU A CA 1
ATOM 2231 C C . LEU A 1 281 ? -14.672 10.413 -2.169 1.00 94.31 281 LEU A C 1
ATOM 2233 O O . LEU A 1 281 ? -15.287 9.358 -2.008 1.00 94.31 281 LEU A O 1
ATOM 2237 N N . SER A 1 282 ? -14.913 11.225 -3.205 1.00 95.81 282 SER A N 1
ATOM 2238 C CA . SER A 1 282 ? -15.869 10.867 -4.263 1.00 95.81 282 SER A CA 1
ATOM 2239 C C . SER A 1 282 ? -15.389 9.643 -5.049 1.00 95.81 282 SER A C 1
ATOM 2241 O O . SER A 1 282 ? -16.182 8.739 -5.311 1.00 95.81 282 SER A O 1
ATOM 2243 N N . LEU A 1 283 ? -14.085 9.559 -5.329 1.00 97.06 283 LEU A N 1
ATOM 2244 C CA . LEU A 1 283 ? -13.458 8.423 -6.004 1.00 97.06 283 LEU A CA 1
ATOM 2245 C C . LEU A 1 283 ? -13.485 7.167 -5.132 1.00 97.06 283 LEU A C 1
ATOM 2247 O O . LEU A 1 283 ? -13.834 6.096 -5.618 1.00 97.06 283 LEU A O 1
ATOM 2251 N N . VAL A 1 284 ? -13.198 7.296 -3.831 1.00 97.31 284 VAL A N 1
ATOM 2252 C CA . VAL A 1 284 ? -13.315 6.174 -2.879 1.00 97.31 284 VAL A CA 1
ATOM 2253 C C . VAL A 1 284 ? -14.763 5.678 -2.802 1.00 97.31 284 VAL A C 1
ATOM 2255 O O . VAL A 1 284 ? -15.012 4.474 -2.837 1.00 97.31 284 VAL A O 1
ATOM 2258 N N . SER A 1 285 ? -15.729 6.601 -2.747 1.00 97.38 285 SER A N 1
ATOM 2259 C CA . SER A 1 285 ? -17.160 6.269 -2.718 1.00 97.38 285 SER A CA 1
ATOM 2260 C C . SER A 1 285 ? -17.581 5.515 -3.976 1.00 97.38 285 SER A C 1
ATOM 2262 O O . SER A 1 285 ? -18.304 4.527 -3.882 1.00 97.38 285 SER A O 1
ATOM 2264 N N . LYS A 1 286 ? -17.084 5.940 -5.143 1.00 97.56 286 LYS A N 1
ATOM 2265 C CA . LYS A 1 286 ? -17.325 5.261 -6.417 1.00 97.56 286 LYS A CA 1
ATOM 2266 C C . LYS A 1 286 ? -16.676 3.876 -6.459 1.00 97.56 286 LYS A C 1
ATOM 2268 O O . LYS A 1 286 ? -17.333 2.913 -6.837 1.00 97.56 286 LYS A O 1
ATOM 2273 N N . ALA A 1 287 ? -15.428 3.743 -6.010 1.00 97.94 287 ALA A N 1
ATOM 2274 C CA . ALA A 1 287 ? -14.723 2.460 -5.955 1.00 97.94 287 ALA A CA 1
ATOM 2275 C C . ALA A 1 287 ? -15.456 1.414 -5.092 1.00 97.94 287 ALA A C 1
ATOM 2277 O O . ALA A 1 287 ? -15.498 0.228 -5.425 1.00 97.94 287 ALA A O 1
ATOM 2278 N N . LEU A 1 288 ? -16.079 1.851 -3.997 1.00 97.81 288 LEU A N 1
ATOM 2279 C CA . LEU A 1 288 ? -16.788 0.982 -3.057 1.00 97.81 288 LEU A CA 1
ATOM 2280 C C . LEU A 1 288 ? -18.309 0.946 -3.273 1.00 97.81 288 LEU A C 1
ATOM 2282 O O . LEU A 1 288 ? -19.016 0.365 -2.456 1.00 97.81 288 LEU A O 1
ATOM 2286 N N . GLU A 1 289 ? -18.837 1.491 -4.373 1.00 96.56 289 GLU A N 1
ATOM 2287 C CA . GLU A 1 289 ? -20.291 1.628 -4.578 1.00 96.56 289 GLU A CA 1
ATOM 2288 C C . GLU A 1 289 ? -21.049 0.286 -4.591 1.00 96.56 289 GLU A C 1
ATOM 2290 O O . GLU A 1 289 ? -22.232 0.221 -4.250 1.00 96.56 289 GLU A O 1
ATOM 2295 N N . LYS A 1 290 ? -20.365 -0.806 -4.962 1.00 95.94 290 LYS A N 1
ATOM 2296 C CA . LYS A 1 290 ? -20.921 -2.169 -4.966 1.00 95.94 290 LYS A CA 1
ATOM 2297 C C . LYS A 1 290 ? -20.958 -2.814 -3.578 1.00 95.94 290 LYS A C 1
ATOM 2299 O O . LYS A 1 290 ? -21.622 -3.837 -3.408 1.00 95.94 290 LYS A O 1
ATOM 2304 N N . GLN A 1 291 ? -20.304 -2.216 -2.584 1.00 96.19 291 GLN A N 1
ATOM 2305 C CA . GLN A 1 291 ? -20.289 -2.681 -1.198 1.00 96.19 291 GLN A CA 1
ATOM 2306 C C . GLN A 1 291 ? -21.466 -2.066 -0.437 1.00 96.19 291 GLN A C 1
ATOM 2308 O O . GLN A 1 291 ? -21.338 -1.096 0.313 1.00 96.19 291 GLN A O 1
ATOM 2313 N N . LYS A 1 292 ? -22.660 -2.622 -0.665 1.00 91.31 292 LYS A N 1
ATOM 2314 C CA . LYS A 1 292 ? -23.886 -2.148 -0.010 1.00 91.31 292 LYS A CA 1
ATOM 2315 C C . LYS A 1 292 ? -23.736 -2.239 1.509 1.00 91.31 292 LYS A C 1
ATOM 2317 O O . LYS A 1 292 ? -23.496 -3.315 2.044 1.00 91.31 292 LYS A O 1
ATOM 2322 N N . GLY A 1 293 ? -23.932 -1.118 2.201 1.00 89.00 293 GLY A N 1
ATOM 2323 C CA . GLY A 1 293 ? -23.803 -1.056 3.660 1.00 89.00 293 GLY A CA 1
ATOM 2324 C C . GLY A 1 293 ? -22.400 -0.710 4.166 1.00 89.00 293 GLY A C 1
ATOM 2325 O O . GLY A 1 293 ? -22.186 -0.740 5.373 1.00 89.00 293 GLY A O 1
ATOM 2326 N N . VAL A 1 294 ? -21.464 -0.334 3.290 1.00 95.88 294 VAL A N 1
ATOM 2327 C CA . VAL A 1 294 ? -20.214 0.325 3.695 1.00 95.88 294 VAL A CA 1
ATOM 2328 C C . VAL A 1 294 ? -20.403 1.838 3.623 1.00 95.88 294 VAL A C 1
ATOM 2330 O O . VAL A 1 294 ? -20.726 2.374 2.564 1.00 95.88 294 VAL A O 1
ATOM 2333 N N . TYR A 1 295 ? -20.188 2.548 4.734 1.00 96.38 295 TYR A N 1
ATOM 2334 C CA . TYR A 1 295 ? -20.102 4.012 4.694 1.00 96.38 295 TYR A CA 1
ATOM 2335 C C . TYR A 1 295 ? -18.702 4.443 4.275 1.00 96.38 295 TYR A C 1
ATOM 2337 O O . TYR A 1 295 ? -17.726 4.079 4.925 1.00 96.38 295 TYR A O 1
ATOM 2345 N N . VAL A 1 296 ? -18.606 5.272 3.238 1.00 96.88 296 VAL A N 1
ATOM 2346 C CA . VAL A 1 296 ? -17.367 5.979 2.903 1.00 96.88 296 VAL A CA 1
ATOM 2347 C C . VAL A 1 296 ? -17.425 7.368 3.521 1.00 96.88 296 VAL A C 1
ATOM 2349 O O . VAL A 1 296 ? -18.330 8.148 3.226 1.00 96.88 296 VAL A O 1
ATOM 2352 N N . VAL A 1 297 ? -16.483 7.667 4.413 1.00 95.44 297 VAL A N 1
ATOM 2353 C CA . VAL A 1 297 ? -16.471 8.920 5.178 1.00 95.44 297 VAL A CA 1
ATOM 2354 C C . VAL A 1 297 ? -15.087 9.548 5.209 1.00 95.44 297 VAL A C 1
ATOM 2356 O O . VAL A 1 297 ? -14.064 8.885 5.047 1.00 95.44 297 VAL A O 1
ATOM 2359 N N . ASP A 1 298 ? -15.068 10.849 5.475 1.00 92.69 298 ASP A N 1
ATOM 2360 C CA . ASP A 1 298 ? -13.851 11.530 5.902 1.00 92.69 298 ASP A CA 1
ATOM 2361 C C . ASP A 1 298 ? -13.430 10.988 7.275 1.00 92.69 298 ASP A C 1
ATOM 2363 O O . ASP A 1 298 ? -14.252 10.935 8.198 1.00 92.69 298 ASP A O 1
ATOM 2367 N N . LYS A 1 299 ? -12.159 10.603 7.425 1.00 92.31 299 LYS A N 1
ATOM 2368 C CA . LYS A 1 299 ? -11.610 10.083 8.683 1.00 92.31 299 LYS A CA 1
ATOM 2369 C C . LYS A 1 299 ? -11.870 11.008 9.871 1.00 92.31 299 LYS A C 1
ATOM 2371 O O . LYS A 1 299 ? -12.180 10.506 10.950 1.00 92.31 299 LYS A O 1
ATOM 2376 N N . ALA A 1 300 ? -11.853 12.329 9.694 1.00 88.94 300 ALA A N 1
ATOM 2377 C CA . ALA A 1 300 ? -12.150 13.287 10.759 1.00 88.94 300 ALA A CA 1
ATOM 2378 C C . ALA A 1 300 ? -13.570 13.131 11.337 1.00 88.94 300 ALA A C 1
ATOM 2380 O O . ALA A 1 300 ? -13.814 13.500 12.486 1.00 88.94 300 ALA A O 1
ATOM 2381 N N . GLN A 1 301 ? -14.516 12.551 10.589 1.00 91.62 301 GLN A N 1
ATOM 2382 C CA . GLN A 1 301 ? -15.872 12.293 11.086 1.00 91.62 301 GLN A CA 1
ATOM 2383 C C . GLN A 1 301 ? -15.923 11.222 12.170 1.00 91.62 301 GLN A C 1
ATOM 2385 O O . GLN A 1 301 ? -16.839 11.257 12.988 1.00 91.62 301 GLN A O 1
ATOM 2390 N N . LEU A 1 302 ? -14.938 10.322 12.212 1.00 92.50 302 LEU A N 1
ATOM 2391 C CA . LEU A 1 302 ? -14.824 9.322 13.268 1.00 92.50 302 LEU A CA 1
ATOM 2392 C C . LEU A 1 302 ? -14.388 9.929 14.604 1.00 92.50 302 LEU A C 1
ATOM 2394 O O . LEU A 1 302 ? -14.561 9.288 15.628 1.00 92.50 302 LEU A O 1
ATOM 2398 N N . PHE A 1 303 ? -13.847 11.150 14.617 1.00 89.56 303 PHE A N 1
ATOM 2399 C CA . PHE A 1 303 ? -13.209 11.779 15.781 1.00 89.56 303 PHE A CA 1
ATOM 2400 C C . PHE A 1 303 ? -13.961 13.042 16.227 1.00 89.56 303 PHE A C 1
ATOM 2402 O O . PHE A 1 303 ? -13.381 14.093 16.494 1.00 89.56 303 PHE A O 1
ATOM 2409 N N . LYS A 1 304 ? -15.296 12.940 16.270 1.00 87.69 304 LYS A N 1
ATOM 2410 C CA . LYS A 1 304 ? -16.223 14.008 16.693 1.00 87.69 304 LYS A CA 1
ATOM 2411 C C . LYS A 1 304 ? -16.761 13.821 18.117 1.00 87.69 304 LYS A C 1
ATOM 2413 O O . LYS A 1 304 ? -17.718 14.487 18.507 1.00 87.69 304 LYS A O 1
ATOM 2418 N N . GLY A 1 305 ? -16.204 12.884 18.883 1.00 87.31 305 GLY A N 1
ATOM 2419 C CA . GLY A 1 305 ? -16.551 12.705 20.288 1.00 87.31 305 GLY A CA 1
ATOM 2420 C C . GLY A 1 305 ? -16.076 13.869 21.166 1.00 87.31 305 GLY A C 1
ATOM 2421 O O . GLY A 1 305 ? -15.372 14.767 20.691 1.00 87.31 305 GLY A O 1
ATOM 2422 N N . PRO A 1 306 ? -16.431 13.854 22.463 1.00 86.06 306 PRO A N 1
ATOM 2423 C CA . PRO A 1 306 ? -15.849 14.766 23.442 1.00 86.06 306 PRO A CA 1
ATOM 2424 C C . PRO A 1 306 ? -14.323 14.740 23.352 1.00 86.06 306 PRO A C 1
ATOM 2426 O O . PRO A 1 306 ? -13.732 13.668 23.223 1.00 86.06 306 PRO A O 1
ATOM 2429 N N . GLU A 1 307 ? -13.699 15.918 23.381 1.00 84.88 307 GLU A N 1
ATOM 2430 C CA . GLU A 1 307 ? -12.243 16.069 23.235 1.00 84.88 307 GLU A CA 1
ATOM 2431 C C . GLU A 1 307 ? -11.687 15.465 21.933 1.00 84.88 307 GLU A C 1
ATOM 2433 O O . GLU A 1 307 ? -10.529 15.067 21.884 1.00 84.88 307 GLU A O 1
ATOM 2438 N N . TRP A 1 308 ? -12.496 15.409 20.867 1.00 84.69 308 TRP A N 1
ATOM 2439 C CA . TRP A 1 308 ? -12.109 14.855 19.560 1.00 84.69 308 TRP A CA 1
ATOM 2440 C C . TRP A 1 308 ? -11.811 13.351 19.580 1.00 84.69 308 TRP A C 1
ATOM 2442 O O . TRP A 1 308 ? -11.111 12.838 18.709 1.00 84.69 308 TRP A O 1
ATOM 2452 N N . LYS A 1 309 ? -12.337 12.628 20.571 1.00 89.56 309 LYS A N 1
ATOM 2453 C CA . LYS A 1 309 ? -12.178 11.175 20.681 1.00 89.56 309 LYS A CA 1
ATOM 2454 C C . LYS A 1 309 ? -13.021 10.438 19.640 1.00 89.56 309 LYS A C 1
ATOM 2456 O O . LYS A 1 309 ? -14.013 10.963 19.120 1.00 89.56 309 LYS A O 1
ATOM 2461 N N . TYR A 1 310 ? -12.623 9.203 19.351 1.00 92.50 310 TYR A N 1
ATOM 2462 C CA . TYR A 1 310 ? -13.308 8.308 18.433 1.00 92.50 310 TYR A CA 1
ATOM 2463 C C . TYR A 1 310 ? -14.750 8.075 18.884 1.00 92.50 310 TYR A C 1
ATOM 2465 O O . TYR A 1 310 ? -15.009 7.627 20.006 1.00 92.50 310 TYR A O 1
ATOM 2473 N N . ASN A 1 311 ? -15.688 8.370 17.993 1.00 92.12 311 ASN A N 1
ATOM 2474 C CA . ASN A 1 311 ? -17.110 8.211 18.205 1.00 92.12 311 ASN A CA 1
ATOM 2475 C C . ASN A 1 311 ? -17.808 7.871 16.885 1.00 92.12 311 ASN A C 1
ATOM 2477 O O . ASN A 1 311 ? -17.839 8.673 15.953 1.00 92.12 311 ASN A O 1
ATOM 2481 N N . ILE A 1 312 ? -18.421 6.691 16.851 1.00 93.44 312 ILE A N 1
ATOM 2482 C CA . ILE A 1 312 ? -19.192 6.181 15.713 1.00 93.44 312 ILE A CA 1
ATOM 2483 C C . ILE A 1 312 ? -20.688 6.078 16.006 1.00 93.44 312 ILE A C 1
ATOM 2485 O O . ILE A 1 312 ? -21.402 5.388 15.288 1.00 93.44 312 ILE A O 1
ATOM 2489 N N . SER A 1 313 ? -21.199 6.776 17.025 1.00 90.50 313 SER A N 1
ATOM 2490 C CA . SER A 1 313 ? -22.624 6.730 17.387 1.00 90.50 313 SER A CA 1
ATOM 2491 C C . SER A 1 313 ? -23.566 7.158 16.253 1.00 90.50 313 SER A C 1
ATOM 2493 O O . SER A 1 313 ? -24.727 6.759 16.236 1.00 90.50 313 SER A O 1
ATOM 2495 N N . ALA A 1 314 ? -23.071 7.931 15.280 1.00 90.62 314 ALA A N 1
ATOM 2496 C CA . ALA A 1 314 ? -23.806 8.301 14.070 1.00 90.62 314 ALA A CA 1
ATOM 2497 C C . ALA A 1 314 ? -23.960 7.147 13.054 1.00 90.62 314 ALA A C 1
ATOM 2499 O O . ALA A 1 314 ? -24.745 7.261 12.115 1.00 90.62 314 ALA A O 1
ATOM 2500 N N . PHE A 1 315 ? -23.235 6.039 13.230 1.00 93.31 315 PHE A N 1
ATOM 2501 C CA . PHE A 1 315 ? -23.162 4.918 12.296 1.00 93.31 315 PHE A CA 1
ATOM 2502 C C . PHE A 1 315 ? -23.606 3.621 12.985 1.00 93.31 315 PHE A C 1
ATOM 2504 O O . PHE A 1 315 ? -22.784 2.772 13.318 1.00 93.31 315 PHE A O 1
ATOM 2511 N N . GLN A 1 316 ? -24.916 3.447 13.181 1.00 89.19 316 GLN A N 1
ATOM 2512 C CA . GLN A 1 316 ? -25.481 2.299 13.916 1.00 89.19 316 GLN A CA 1
ATOM 2513 C C . GLN A 1 316 ? -24.970 0.931 13.424 1.00 89.19 316 GLN A C 1
ATOM 2515 O O . GLN A 1 316 ? -24.689 0.048 14.221 1.00 89.19 316 GLN A O 1
ATOM 2520 N N . GLN A 1 317 ? -24.764 0.759 12.115 1.00 86.88 317 GLN A N 1
ATOM 2521 C CA . GLN A 1 317 ? -24.261 -0.497 11.534 1.00 86.88 317 GLN A CA 1
ATOM 2522 C C . GLN A 1 317 ? -22.792 -0.825 11.863 1.00 86.88 317 GLN A C 1
ATOM 2524 O O . GLN A 1 317 ? -22.324 -1.912 11.532 1.00 86.88 317 GLN A O 1
ATOM 2529 N N . ALA A 1 318 ? -22.059 0.118 12.459 1.00 94.31 318 ALA A N 1
ATOM 2530 C CA . ALA A 1 318 ? -20.696 -0.068 12.940 1.00 94.31 318 ALA A CA 1
ATOM 2531 C C . ALA A 1 318 ? -20.640 -0.336 14.455 1.00 94.31 318 ALA A C 1
ATOM 2533 O O . ALA A 1 318 ? -19.551 -0.434 15.018 1.00 94.31 318 ALA A O 1
ATOM 2534 N N . GLU A 1 319 ? -21.785 -0.457 15.134 1.00 92.94 319 GLU A N 1
ATOM 2535 C CA . GLU A 1 319 ? -21.824 -0.829 16.547 1.00 92.94 319 GLU A CA 1
ATOM 2536 C C . GLU A 1 319 ? -21.134 -2.185 16.771 1.00 92.94 319 GLU A C 1
ATOM 2538 O O . GLU A 1 319 ? -21.389 -3.159 16.065 1.00 92.94 319 GLU A O 1
ATOM 2543 N N . GLY A 1 320 ? -20.208 -2.232 17.733 1.00 92.88 320 GLY A N 1
ATOM 2544 C CA . GLY A 1 320 ? -19.396 -3.420 18.020 1.00 92.88 320 GLY A CA 1
ATOM 2545 C C . GLY A 1 320 ? -18.243 -3.685 17.041 1.00 92.88 320 GLY A C 1
ATOM 2546 O O . GLY A 1 320 ? -17.458 -4.602 17.281 1.00 92.88 320 GLY A O 1
ATOM 2547 N N . ALA A 1 321 ? -18.096 -2.887 15.978 1.00 96.69 321 ALA A N 1
ATOM 2548 C CA . ALA A 1 321 ? -17.020 -3.050 15.008 1.00 96.69 321 ALA A CA 1
ATOM 2549 C C . ALA A 1 321 ? -15.650 -2.651 15.587 1.00 96.69 321 ALA A C 1
ATOM 2551 O O . ALA A 1 321 ? -15.521 -1.672 16.328 1.00 96.69 321 ALA A O 1
ATOM 2552 N N . MET A 1 322 ? -14.602 -3.378 15.192 1.00 96.69 322 MET A N 1
ATOM 2553 C CA . MET A 1 322 ? -13.221 -3.052 15.560 1.00 96.69 322 MET A CA 1
ATOM 2554 C C . MET A 1 322 ? -12.714 -1.847 14.775 1.00 96.69 322 MET A C 1
ATOM 2556 O O . MET A 1 322 ? -12.848 -1.797 13.554 1.00 96.69 322 MET A O 1
ATOM 2560 N N . LEU A 1 323 ? -12.067 -0.900 15.452 1.00 96.75 323 LEU A N 1
ATOM 2561 C CA . LEU A 1 323 ? -11.320 0.155 14.770 1.00 96.75 323 LEU A CA 1
ATOM 2562 C C . LEU A 1 323 ? -10.012 -0.424 14.216 1.00 96.75 323 LEU A C 1
ATOM 2564 O O . LEU A 1 323 ? -9.219 -0.983 14.976 1.00 96.75 323 LEU A O 1
ATOM 2568 N N . VAL A 1 324 ? -9.787 -0.266 12.911 1.00 96.69 324 VAL A N 1
ATOM 2569 C CA . VAL A 1 324 ? -8.527 -0.594 12.237 1.00 96.69 324 VAL A CA 1
ATOM 2570 C C . VAL A 1 324 ? -7.774 0.697 11.942 1.00 96.69 324 VAL A C 1
ATOM 2572 O O . VAL A 1 324 ? -8.257 1.575 11.216 1.00 96.69 324 VAL A O 1
ATOM 2575 N N . ILE A 1 325 ? -6.571 0.804 12.492 1.00 94.00 325 ILE A N 1
ATOM 2576 C CA . ILE A 1 325 ? -5.636 1.884 12.196 1.00 94.00 325 ILE A CA 1
ATOM 2577 C C . ILE A 1 325 ? -4.694 1.389 11.113 1.00 94.00 325 ILE A C 1
ATOM 2579 O O . ILE A 1 325 ? -3.842 0.538 11.368 1.00 94.00 325 ILE A O 1
ATOM 2583 N N . HIS A 1 326 ? -4.891 1.906 9.904 1.00 92.44 326 HIS A N 1
ATOM 2584 C CA . HIS A 1 326 ? -3.986 1.659 8.796 1.00 92.44 326 HIS A CA 1
ATOM 2585 C C . HIS A 1 326 ? -2.804 2.616 8.854 1.00 92.44 326 HIS A C 1
ATOM 2587 O O . HIS A 1 326 ? -2.966 3.809 9.117 1.00 92.44 326 HIS A O 1
ATOM 2593 N N . ASN A 1 327 ? -1.633 2.088 8.542 1.00 88.06 327 ASN A N 1
ATOM 2594 C CA . ASN A 1 327 ? -0.395 2.825 8.473 1.00 88.06 327 ASN A CA 1
ATOM 2595 C C . ASN A 1 327 ? 0.288 2.601 7.121 1.00 88.06 327 ASN A C 1
ATOM 2597 O O . ASN A 1 327 ? 0.625 1.474 6.763 1.00 88.06 327 ASN A O 1
ATOM 2601 N N . ASN A 1 328 ? 0.534 3.686 6.393 1.00 85.25 328 ASN A N 1
ATOM 2602 C CA . ASN A 1 328 ? 1.352 3.662 5.187 1.00 85.25 328 ASN A CA 1
ATOM 2603 C C . ASN A 1 328 ? 2.813 3.937 5.561 1.00 85.25 328 ASN A C 1
ATOM 2605 O O . ASN A 1 328 ? 3.216 5.094 5.681 1.00 85.25 328 ASN A O 1
ATOM 2609 N N . SER A 1 329 ? 3.591 2.869 5.737 1.00 78.56 329 SER A N 1
ATOM 2610 C CA . SER A 1 329 ? 4.978 2.924 6.210 1.00 78.56 329 SER A CA 1
ATOM 2611 C C . SER A 1 329 ? 5.984 2.826 5.060 1.00 78.56 329 SER A C 1
ATOM 2613 O O . SER A 1 329 ? 5.704 2.228 4.020 1.00 78.56 329 SER A O 1
ATOM 2615 N N . ASP A 1 330 ? 7.181 3.380 5.241 1.00 73.69 330 ASP A N 1
ATOM 2616 C CA . ASP A 1 330 ? 8.350 3.132 4.378 1.00 73.69 330 ASP A CA 1
ATOM 2617 C C . ASP A 1 330 ? 9.256 1.995 4.924 1.00 73.69 330 ASP A C 1
ATOM 2619 O O . ASP A 1 330 ? 10.268 1.603 4.316 1.00 73.69 330 ASP A O 1
ATOM 2623 N N . GLY A 1 331 ? 8.846 1.411 6.056 1.00 73.31 331 GLY A N 1
ATOM 2624 C CA . GLY A 1 331 ? 9.529 0.359 6.791 1.00 73.31 331 GLY A CA 1
ATOM 2625 C C . GLY A 1 331 ? 8.632 -0.844 7.100 1.00 73.31 331 GLY A C 1
ATOM 2626 O O . GLY A 1 331 ? 7.407 -0.790 7.120 1.00 73.31 331 GLY A O 1
ATOM 2627 N N . PHE A 1 332 ? 9.260 -1.984 7.386 1.00 73.25 332 PHE A N 1
ATOM 2628 C CA . PHE A 1 332 ? 8.579 -3.265 7.647 1.00 73.25 332 PHE A CA 1
ATOM 2629 C C . PHE A 1 332 ? 8.042 -3.364 9.083 1.00 73.25 332 PHE A C 1
ATOM 2631 O O . PHE A 1 332 ? 8.369 -4.302 9.817 1.00 73.25 332 PHE A O 1
ATOM 2638 N N . GLY A 1 333 ? 7.311 -2.340 9.532 1.00 75.62 333 GLY A N 1
ATOM 2639 C CA . GLY A 1 333 ? 6.995 -2.120 10.947 1.00 75.62 333 GLY A CA 1
ATOM 2640 C C . GLY A 1 333 ? 8.224 -1.783 11.800 1.00 75.62 333 GLY A C 1
ATOM 2641 O O . GLY A 1 333 ? 8.124 -1.721 13.015 1.00 75.62 333 GLY A O 1
ATOM 2642 N N . GLN A 1 334 ? 9.382 -1.591 11.162 1.00 78.56 334 GLN A N 1
ATOM 2643 C CA . GLN A 1 334 ? 10.623 -1.175 11.807 1.00 78.56 334 GLN A CA 1
ATOM 2644 C C . GLN A 1 334 ? 10.466 0.210 12.432 1.00 78.56 334 GLN A C 1
ATOM 2646 O O . GLN A 1 334 ? 10.868 0.417 13.567 1.00 78.56 334 GLN A O 1
ATOM 2651 N N . ASN A 1 335 ? 9.846 1.137 11.710 1.00 81.88 335 ASN A N 1
ATOM 2652 C CA . ASN A 1 335 ? 9.685 2.507 12.175 1.00 81.88 335 ASN A CA 1
ATOM 2653 C C . ASN A 1 335 ? 8.758 2.579 13.391 1.00 81.88 335 ASN A C 1
ATOM 2655 O O . ASN A 1 335 ? 8.998 3.372 14.291 1.00 81.88 335 ASN A O 1
ATOM 2659 N N . ILE A 1 336 ? 7.778 1.675 13.475 1.00 85.69 336 ILE A N 1
ATOM 2660 C CA . ILE A 1 336 ? 6.948 1.492 14.672 1.00 85.69 336 ILE A CA 1
ATOM 2661 C C . ILE A 1 336 ? 7.803 1.068 15.881 1.00 85.69 336 ILE A C 1
ATOM 2663 O O . ILE A 1 336 ? 7.488 1.431 17.007 1.00 85.69 336 ILE A O 1
ATOM 2667 N N . GLU A 1 337 ? 8.887 0.312 15.680 1.00 83.50 337 GLU A N 1
ATOM 2668 C CA . GLU A 1 337 ? 9.818 -0.064 16.756 1.00 83.50 337 GLU A CA 1
ATOM 2669 C C . GLU A 1 337 ? 10.816 1.053 17.109 1.00 83.50 337 GLU A C 1
ATOM 2671 O O . GLU A 1 337 ? 11.272 1.110 18.249 1.00 83.50 337 GLU A O 1
ATOM 2676 N N . THR A 1 338 ? 11.208 1.897 16.146 1.00 80.50 338 THR A N 1
ATOM 2677 C CA . THR A 1 338 ? 12.420 2.730 16.272 1.00 80.50 338 THR A CA 1
ATOM 2678 C C . THR A 1 338 ? 12.204 4.241 16.215 1.00 80.50 338 THR A C 1
ATOM 2680 O O . THR A 1 338 ? 13.076 4.979 16.670 1.00 80.50 338 THR A O 1
ATOM 2683 N N . GLU A 1 339 ? 11.114 4.732 15.624 1.00 83.25 339 GLU A N 1
ATOM 2684 C CA . GLU A 1 339 ? 10.872 6.172 15.487 1.00 83.25 339 GLU A CA 1
ATOM 2685 C C . GLU A 1 339 ? 10.244 6.773 16.746 1.00 83.25 339 GLU A C 1
ATOM 2687 O O . GLU A 1 339 ? 9.416 6.157 17.417 1.00 83.25 339 GLU A O 1
ATOM 2692 N N . GLY A 1 340 ? 10.639 8.007 17.063 1.00 80.38 340 GLY A N 1
ATOM 2693 C CA . GLY A 1 340 ? 10.017 8.770 18.140 1.00 80.38 340 GLY A CA 1
ATOM 2694 C C . GLY A 1 340 ? 8.617 9.254 17.763 1.00 80.38 340 GLY A C 1
ATOM 2695 O O . GLY A 1 340 ? 8.288 9.390 16.591 1.00 80.38 340 GLY A O 1
ATOM 2696 N N . GLU A 1 341 ? 7.810 9.571 18.774 1.00 81.12 341 GLU A N 1
ATOM 2697 C CA . GLU A 1 341 ? 6.412 10.000 18.630 1.00 81.12 341 GLU A CA 1
ATOM 2698 C C . GLU A 1 341 ? 6.189 11.161 17.642 1.00 81.12 341 GLU A C 1
ATOM 2700 O O . GLU A 1 341 ? 5.186 11.194 16.929 1.00 81.12 341 GLU A O 1
ATOM 2705 N N . SER A 1 342 ? 7.107 12.128 17.599 1.00 73.75 342 SER A N 1
ATOM 2706 C CA . SER A 1 342 ? 6.896 13.383 16.878 1.00 73.75 342 SER A CA 1
ATOM 2707 C C . SER A 1 342 ? 7.174 13.267 15.378 1.00 73.75 342 SER A C 1
ATOM 2709 O O . SER A 1 342 ? 8.314 13.069 14.962 1.00 73.75 342 SER A O 1
ATOM 2711 N N . GLY A 1 343 ? 6.152 13.538 14.561 1.00 70.38 343 GLY A N 1
ATOM 2712 C CA . GLY A 1 343 ? 6.303 13.836 13.132 1.00 70.38 343 GLY A CA 1
ATOM 2713 C C . GLY A 1 343 ? 6.100 12.663 12.169 1.00 70.38 343 GLY A C 1
ATOM 2714 O O . GLY A 1 343 ? 6.071 12.902 10.962 1.00 70.38 343 GLY A O 1
ATOM 2715 N N . SER A 1 344 ? 5.887 11.438 12.658 1.00 80.94 344 SER A N 1
ATOM 2716 C CA . SER A 1 344 ? 5.540 10.284 11.819 1.00 80.94 344 SER A CA 1
ATOM 2717 C C . SER A 1 344 ? 4.369 9.481 12.391 1.00 80.94 344 SER A C 1
ATOM 2719 O O . SER A 1 344 ? 4.148 9.432 13.602 1.00 80.94 344 SER A O 1
ATOM 2721 N N . LEU A 1 345 ? 3.591 8.860 11.501 1.00 86.19 345 LEU A N 1
ATOM 2722 C CA . LEU A 1 345 ? 2.518 7.942 11.885 1.00 86.19 345 LEU A CA 1
ATOM 2723 C C . LEU A 1 345 ? 3.074 6.698 12.589 1.00 86.19 345 LEU A C 1
ATOM 2725 O O . LEU A 1 345 ? 2.542 6.279 13.616 1.00 86.19 345 LEU A O 1
ATOM 2729 N N . ASP A 1 346 ? 4.165 6.150 12.054 1.00 87.44 346 ASP A N 1
ATOM 2730 C CA . ASP A 1 346 ? 4.871 4.997 12.603 1.00 87.44 346 ASP A CA 1
ATOM 2731 C C . ASP A 1 346 ? 5.287 5.224 14.063 1.00 87.44 346 ASP A C 1
ATOM 2733 O O . ASP A 1 346 ? 4.935 4.432 14.938 1.00 87.44 346 ASP A O 1
ATOM 2737 N N . GLY A 1 347 ? 5.969 6.337 14.342 1.00 88.06 347 GLY A N 1
ATOM 2738 C CA . GLY A 1 347 ? 6.445 6.701 15.672 1.00 88.06 347 GLY A CA 1
ATOM 2739 C C . GLY A 1 347 ? 5.313 7.054 16.636 1.00 88.06 347 GLY A C 1
ATOM 2740 O O . GLY A 1 347 ? 5.357 6.659 17.806 1.00 88.06 347 GLY A O 1
ATOM 2741 N N . ALA A 1 348 ? 4.254 7.718 16.154 1.00 89.69 348 ALA A N 1
ATOM 2742 C CA . ALA A 1 348 ? 3.058 7.999 16.949 1.00 89.69 348 ALA A CA 1
ATOM 2743 C C . ALA A 1 348 ? 2.344 6.708 17.383 1.00 89.69 348 ALA A C 1
ATOM 2745 O O . ALA A 1 348 ? 1.954 6.593 18.546 1.00 89.69 348 ALA A O 1
ATOM 2746 N N . ILE A 1 349 ? 2.208 5.723 16.485 1.00 90.81 349 ILE A N 1
ATOM 2747 C CA . ILE A 1 349 ? 1.656 4.398 16.807 1.00 90.81 349 ILE A CA 1
ATOM 2748 C C . ILE A 1 349 ? 2.606 3.645 17.742 1.00 90.81 349 ILE A C 1
ATOM 2750 O O . ILE A 1 349 ? 2.160 3.112 18.758 1.00 90.81 349 ILE A O 1
ATOM 2754 N N . GLY A 1 350 ? 3.900 3.603 17.427 1.00 91.00 350 GLY A N 1
ATOM 2755 C CA . GLY A 1 350 ? 4.915 2.868 18.182 1.00 91.00 350 GLY A CA 1
ATOM 2756 C C . GLY A 1 350 ? 5.040 3.320 19.632 1.00 91.00 350 GLY A C 1
ATOM 2757 O O . GLY A 1 350 ? 4.999 2.497 20.543 1.00 91.00 350 GLY A O 1
ATOM 2758 N N . SER A 1 351 ? 5.107 4.635 19.852 1.00 91.12 351 SER A N 1
ATOM 2759 C CA . SER A 1 351 ? 5.303 5.235 21.181 1.00 91.12 351 SER A CA 1
ATOM 2760 C C . SER A 1 351 ? 4.063 5.149 22.076 1.00 91.12 351 SER A C 1
ATOM 2762 O O . SER A 1 351 ? 4.179 5.119 23.300 1.00 91.12 351 SER A O 1
ATOM 2764 N N . ASN A 1 352 ? 2.870 5.094 21.478 1.00 92.44 352 ASN A N 1
ATOM 2765 C CA . ASN A 1 352 ? 1.593 5.181 22.194 1.00 92.44 352 ASN A CA 1
ATOM 2766 C C . ASN A 1 352 ? 0.790 3.876 22.166 1.00 92.44 352 ASN A C 1
ATOM 2768 O O . ASN A 1 352 ? -0.421 3.875 22.425 1.00 92.44 352 ASN A O 1
ATOM 2772 N N . SER A 1 353 ? 1.431 2.755 21.830 1.00 93.81 353 SER A N 1
ATOM 2773 C CA . SER A 1 353 ? 0.739 1.479 21.757 1.00 93.81 353 SER A CA 1
ATOM 2774 C C . SER A 1 353 ? 1.626 0.264 21.996 1.00 93.81 353 SER A C 1
ATOM 2776 O O . SER A 1 353 ? 2.850 0.311 21.964 1.00 93.81 353 SER A O 1
ATOM 2778 N N . SER A 1 354 ? 0.973 -0.880 22.168 1.00 93.44 354 SER A N 1
ATOM 2779 C CA . SER A 1 354 ? 1.622 -2.201 22.192 1.00 93.44 354 SER A CA 1
ATOM 2780 C C . SER A 1 354 ? 2.069 -2.727 20.809 1.00 93.44 354 SER A C 1
ATOM 2782 O O . SER A 1 354 ? 2.540 -3.865 20.709 1.00 93.44 354 SER A O 1
ATOM 2784 N N . ALA A 1 355 ? 1.931 -1.942 19.728 1.00 91.62 355 ALA A N 1
ATOM 2785 C CA . ALA A 1 355 ? 2.287 -2.374 18.373 1.00 91.62 355 ALA A CA 1
ATOM 2786 C C . ALA A 1 355 ? 3.786 -2.670 18.214 1.00 91.62 355 ALA A C 1
ATOM 2788 O O . ALA A 1 355 ? 4.126 -3.679 17.600 1.00 91.62 355 ALA A O 1
ATOM 2789 N N . ALA A 1 356 ? 4.665 -1.846 18.798 1.00 88.19 356 ALA A N 1
ATOM 2790 C CA . ALA A 1 356 ? 6.117 -2.018 18.706 1.00 88.19 356 ALA A CA 1
ATOM 2791 C C . ALA A 1 356 ? 6.562 -3.391 19.237 1.00 88.19 356 ALA A C 1
ATOM 2793 O O . ALA A 1 356 ? 7.202 -4.159 18.523 1.00 88.19 356 ALA A O 1
ATOM 2794 N N . ALA A 1 357 ? 6.108 -3.759 20.440 1.00 88.06 357 ALA A N 1
ATOM 2795 C CA . ALA A 1 357 ? 6.363 -5.078 21.024 1.00 88.06 357 ALA A CA 1
ATOM 2796 C C . ALA A 1 357 ? 5.746 -6.214 20.189 1.00 88.06 357 ALA A C 1
ATOM 2798 O O . ALA A 1 357 ? 6.317 -7.293 20.044 1.00 88.06 357 ALA A O 1
ATOM 2799 N N . SER A 1 358 ? 4.575 -5.976 19.589 1.00 87.94 358 SER A N 1
ATOM 2800 C CA . SER A 1 358 ? 3.923 -6.976 18.739 1.00 87.94 358 SER A CA 1
ATOM 2801 C C . SER A 1 358 ? 4.677 -7.226 17.431 1.00 87.94 358 SER A C 1
ATOM 2803 O O . SER A 1 358 ? 4.590 -8.325 16.885 1.00 87.94 358 SER A O 1
ATOM 2805 N N . LEU A 1 359 ? 5.417 -6.238 16.939 1.00 86.75 359 LEU A N 1
ATOM 2806 C CA . LEU A 1 359 ? 6.172 -6.313 15.695 1.00 86.75 359 LEU A CA 1
ATOM 2807 C C . LEU A 1 359 ? 7.660 -6.594 15.899 1.00 86.75 359 LEU A C 1
ATOM 2809 O O . LEU A 1 359 ? 8.370 -6.690 14.899 1.00 86.75 359 LEU A O 1
ATOM 2813 N N . GLU A 1 360 ? 8.116 -6.754 17.139 1.00 85.81 360 GLU A N 1
ATOM 2814 C CA . GLU A 1 360 ? 9.531 -6.871 17.483 1.00 85.81 360 GLU A CA 1
ATOM 2815 C C . GLU A 1 360 ? 10.246 -7.941 16.645 1.00 85.81 360 GLU A C 1
ATOM 2817 O O . GLU A 1 360 ? 9.816 -9.094 16.554 1.00 85.81 360 GLU A O 1
ATOM 2822 N N . ARG A 1 361 ? 11.353 -7.559 16.003 1.00 81.06 361 ARG A N 1
ATOM 2823 C CA . ARG A 1 361 ? 12.056 -8.390 15.002 1.00 81.06 361 ARG A CA 1
ATOM 2824 C C . ARG A 1 361 ? 12.533 -9.767 15.483 1.00 81.06 361 ARG A C 1
ATOM 2826 O O . ARG A 1 361 ? 12.742 -10.652 14.653 1.00 81.06 361 ARG A O 1
ATOM 2833 N N . ASN A 1 362 ? 12.735 -9.939 16.790 1.00 82.75 362 ASN A N 1
ATOM 2834 C CA . ASN A 1 362 ? 13.182 -11.193 17.409 1.00 82.75 362 ASN A CA 1
ATOM 2835 C C . ASN A 1 362 ? 12.043 -12.211 17.585 1.00 82.75 362 ASN A C 1
ATOM 2837 O O . ASN A 1 362 ? 12.311 -13.374 17.886 1.00 82.75 362 ASN A O 1
ATOM 2841 N N . ARG A 1 363 ? 10.787 -11.812 17.358 1.00 83.38 363 ARG A N 1
ATOM 2842 C CA . ARG A 1 363 ? 9.647 -12.721 17.409 1.00 83.38 363 ARG A CA 1
ATOM 2843 C C . ARG A 1 363 ? 9.730 -13.759 16.294 1.00 83.38 363 ARG A C 1
ATOM 2845 O O . ARG A 1 363 ? 9.785 -13.446 15.101 1.00 83.38 363 ARG A O 1
ATOM 2852 N N . GLU A 1 364 ? 9.675 -15.028 16.681 1.00 80.94 364 GLU A N 1
ATOM 2853 C CA . GLU A 1 364 ? 9.700 -16.154 15.738 1.00 80.94 364 GLU A CA 1
ATOM 2854 C C . GLU A 1 364 ? 8.404 -16.280 14.930 1.00 80.94 364 GLU A C 1
ATOM 2856 O O . GLU A 1 364 ? 8.368 -16.915 13.879 1.00 80.94 364 GLU A O 1
ATOM 2861 N N . ASP A 1 365 ? 7.343 -15.638 15.405 1.00 77.62 365 ASP A N 1
ATOM 2862 C CA . ASP A 1 365 ? 5.968 -15.927 15.041 1.00 77.62 365 ASP A CA 1
ATOM 2863 C C . ASP A 1 365 ? 5.317 -14.791 14.219 1.00 77.62 365 ASP A C 1
ATOM 2865 O O . ASP A 1 365 ? 4.097 -14.731 14.092 1.00 77.62 365 ASP A O 1
ATOM 2869 N N . LEU A 1 366 ? 6.146 -13.914 13.629 1.00 73.19 366 LEU A N 1
ATOM 2870 C CA . LEU A 1 366 ? 5.746 -12.741 12.830 1.00 73.19 366 LEU A CA 1
ATOM 2871 C C . LEU A 1 366 ? 5.115 -13.063 11.465 1.00 73.19 366 LEU A C 1
ATOM 2873 O O . LEU A 1 366 ? 4.565 -12.166 10.833 1.00 73.19 366 LEU A O 1
ATOM 2877 N N . LEU A 1 367 ? 5.222 -14.298 10.966 1.00 65.69 367 LEU A N 1
ATOM 2878 C CA . LEU A 1 367 ? 4.638 -14.703 9.683 1.00 65.69 367 LEU A CA 1
ATOM 2879 C C . LEU A 1 367 ? 3.737 -15.918 9.898 1.00 65.69 367 LEU A C 1
ATOM 2881 O O . LEU A 1 367 ? 4.206 -17.052 9.936 1.00 65.69 367 LEU A O 1
ATOM 2885 N N . LYS A 1 368 ? 2.443 -15.654 10.099 1.00 59.00 368 LYS A N 1
ATOM 2886 C CA . LYS A 1 368 ? 1.439 -16.664 10.477 1.00 59.00 368 LYS A CA 1
ATOM 2887 C C . LYS A 1 368 ? 0.268 -16.796 9.510 1.00 59.00 368 LYS A C 1
ATOM 2889 O O . LYS A 1 368 ? -0.578 -17.660 9.716 1.0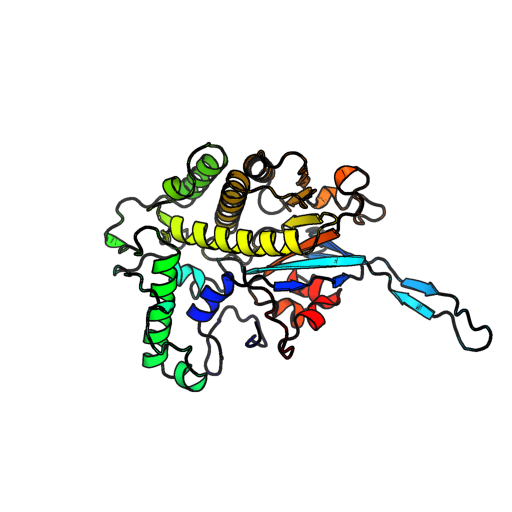0 59.00 368 LYS A O 1
ATOM 2894 N N . PHE A 1 369 ? 0.211 -15.959 8.480 1.00 61.91 369 PHE A N 1
ATOM 2895 C CA . PHE A 1 369 ? -0.900 -15.933 7.541 1.00 61.91 369 PHE A CA 1
ATOM 2896 C C . PHE A 1 369 ? -0.368 -15.715 6.126 1.00 61.91 369 PHE A C 1
ATOM 2898 O O . PHE A 1 369 ? 0.329 -14.735 5.869 1.00 61.91 369 PHE A O 1
ATOM 2905 N N . VAL A 1 370 ? -0.655 -16.668 5.244 1.00 57.72 370 VAL A N 1
ATOM 2906 C CA . VAL A 1 370 ? -0.417 -16.602 3.799 1.00 57.72 370 VAL A CA 1
ATOM 2907 C C . VAL A 1 370 ? -1.764 -16.940 3.174 1.00 57.72 370 VAL A C 1
ATOM 2909 O O . VAL A 1 370 ? -2.348 -17.959 3.548 1.00 57.72 370 VAL A O 1
ATOM 2912 N N . VAL A 1 371 ? -2.279 -16.047 2.328 1.00 49.12 371 VAL A N 1
ATOM 2913 C CA . VAL A 1 371 ? -3.559 -16.225 1.622 1.00 49.12 371 VAL A CA 1
ATOM 2914 C C . VAL A 1 371 ? -3.334 -17.011 0.346 1.00 49.12 371 VAL A C 1
ATOM 2916 O O . VAL A 1 371 ? -2.361 -16.675 -0.366 1.00 49.12 371 VAL A O 1
#

Radius of gyration: 21.76 Å; chains: 1; bounding box: 55×49×82 Å